Protein AF-A0A924KUW2-F1 (afdb_monomer_lite)

pLDDT: mean 85.21, std 13.2, range [30.2, 98.0]

Radius of gyration: 30.68 Å; chains: 1; bounding box: 80×71×70 Å

Foldseek 3Di:
DDDDDPPDQQPDDPLLVLLLVCLLVVDDLCRNCVVVVHDSVVSVVVVCVSCVRRVHDDSVVSNVSVVVVVVVVVVVVVVVVVVLVPPPPFLLSVCLVPNLLVSCPVLCQLAAPPRPLVVVVVVVVVVPDDDDDPVNVVLRVVLSVLSSCLRRLVLVVLVVCLVVVCLVVNQVVPVVSLLSSLLSCQLVVVLVSNVVSLVPFDEDDVPDRGDHPLSNLLSVLSNCCRPVVDVVSLVSLVVSLVVCPVPRNVNSSSLSSSLSSCVVVVVSPVNSVSSRVNSVSSVVSQVVCVVVVDHPDDPPPDDPDDPDDDPVVVVVVVVVVVD

Sequence (323 aa):
MNTPENKTIPHLSDTDKKMLELLIKGASGRVIAERLGYKEGTTRVYLHSLYKRIGVNNKTSAVTWYLDTITSDETHAEREALQQAQRVKSFGDMAMRRGLLESLGFMGIFLGPYGRMWEVTHKLKETRAARLTPADLQLRATARGLWESFIAGNFYEGKRQFDAGILPKLFVASPSDAVVLTLMLVIGGYTSSARRAMSTLPAKKSGSLGVTVDELRALTAASDAIEKSNDSAIVAIHDMIESSAARPVYRHLLLATLFHLYRLRGDAVRASCVGDALWAEAEGARAHLEAAGDRPLPPEATLPSPPAVAPAKLSGYLEKLGG

Secondary structure (DSSP, 8-state):
-PPPP--PPP---HHHHHHHHHHHTT--HHHHHHHHT--HHHHHHHHHHHHHHHT-SSHHHHHHHHHHHHHHHHHHHHHHHHHHHH---SHHHHHHHH-HHHHHGGGGGGSSTT-HHHHHHHHHHHTSS-PPPHHHHHHHHHHHHHHHHHHTT-HHHHHHHHHTT-HHHHHHH-HHHHHHHHHHHHHTT-HHHHHHHHHH-PBPPTTS--B-HHHHHHHHHHHHHHHS--HHHHHHHHHHHHHTTT-HHHHHHHHHHHHHHHHHTT-HHHHHHHHHHHHHHHHHHHHHHHHTT--SS-TT-SPPPPP---HHHHHHHHHHH--

Structure (mmCIF, N/CA/C/O backbone):
data_AF-A0A924KUW2-F1
#
_entry.id   AF-A0A924KUW2-F1
#
loop_
_atom_site.group_PDB
_atom_site.id
_atom_site.type_symbol
_atom_site.label_atom_id
_atom_site.label_alt_id
_atom_site.label_comp_id
_atom_site.label_asym_id
_atom_site.label_entity_id
_atom_site.label_seq_id
_atom_site.pdbx_PDB_ins_code
_atom_site.Cartn_x
_atom_site.Cartn_y
_atom_site.Cartn_z
_atom_site.occupancy
_atom_site.B_iso_or_equiv
_atom_site.auth_seq_id
_atom_site.auth_comp_id
_atom_site.auth_asym_id
_atom_site.auth_atom_id
_atom_site.pdbx_PDB_model_num
ATOM 1 N N . MET A 1 1 ? -53.332 -31.347 -4.392 1.00 32.34 1 MET A N 1
ATOM 2 C CA . MET A 1 1 ? -51.855 -31.286 -4.387 1.00 32.34 1 MET A CA 1
ATOM 3 C C . MET A 1 1 ? -51.478 -30.050 -3.591 1.00 32.34 1 MET A C 1
ATOM 5 O O . MET A 1 1 ? -51.645 -28.956 -4.105 1.00 32.34 1 MET A O 1
ATOM 9 N N . ASN A 1 2 ? -51.119 -30.219 -2.316 1.00 30.20 2 ASN A N 1
ATOM 10 C CA . ASN A 1 2 ? -50.784 -29.104 -1.426 1.00 30.20 2 ASN A CA 1
ATOM 11 C C . ASN A 1 2 ? -49.289 -28.799 -1.523 1.00 30.20 2 ASN A C 1
ATOM 13 O O . ASN A 1 2 ? -48.455 -29.672 -1.293 1.00 30.20 2 ASN A O 1
ATOM 17 N N . THR A 1 3 ? -48.988 -27.555 -1.875 1.00 31.30 3 THR A N 1
ATOM 18 C CA . THR A 1 3 ? -47.675 -26.908 -1.841 1.00 31.30 3 THR A CA 1
ATOM 19 C C . THR A 1 3 ? -47.117 -26.922 -0.411 1.00 31.30 3 THR A C 1
ATOM 21 O O . THR A 1 3 ? -47.879 -26.619 0.509 1.00 31.30 3 THR A O 1
ATOM 24 N N . PRO A 1 4 ? -45.832 -27.242 -0.169 1.00 42.78 4 PRO A N 1
ATOM 25 C CA . PRO A 1 4 ? -45.269 -27.099 1.163 1.00 42.78 4 PRO A CA 1
ATOM 26 C C . PRO A 1 4 ? -45.029 -25.612 1.439 1.00 42.78 4 PRO A C 1
ATOM 28 O O . PRO A 1 4 ? -44.298 -24.931 0.719 1.00 42.78 4 PRO A O 1
ATOM 31 N N . GLU A 1 5 ? -45.709 -25.112 2.467 1.00 34.97 5 GLU A N 1
ATOM 32 C CA . GLU A 1 5 ? -45.563 -23.765 3.003 1.00 34.97 5 GLU A CA 1
ATOM 33 C C . GLU A 1 5 ? -44.104 -23.471 3.370 1.00 34.97 5 GLU A C 1
ATOM 35 O O . GLU A 1 5 ? -43.429 -24.243 4.053 1.00 34.97 5 GLU A O 1
ATOM 40 N N . ASN A 1 6 ? -43.653 -22.301 2.929 1.00 37.91 6 ASN A N 1
ATOM 41 C CA . ASN A 1 6 ? -42.422 -21.647 3.335 1.00 37.91 6 ASN A CA 1
ATOM 42 C C . ASN A 1 6 ? -42.453 -21.406 4.860 1.00 37.91 6 ASN A C 1
ATOM 44 O O . ASN A 1 6 ? -43.008 -20.411 5.328 1.00 37.91 6 ASN A O 1
ATOM 48 N N . LYS A 1 7 ? -41.917 -22.349 5.647 1.00 44.06 7 LYS A N 1
ATOM 49 C CA . LYS A 1 7 ? -41.773 -22.211 7.102 1.00 44.06 7 LYS A CA 1
ATOM 50 C C . LYS A 1 7 ? -40.678 -21.188 7.394 1.00 44.06 7 LYS A C 1
ATOM 52 O O . LYS A 1 7 ? -39.504 -21.528 7.485 1.00 44.06 7 LYS A O 1
ATOM 57 N N . THR A 1 8 ? -41.080 -19.934 7.574 1.00 43.34 8 THR A N 1
ATOM 58 C CA . THR A 1 8 ? -40.274 -18.901 8.234 1.00 43.34 8 THR A CA 1
ATOM 59 C C . THR A 1 8 ? -39.685 -19.466 9.525 1.00 43.34 8 THR A C 1
ATOM 61 O O . THR A 1 8 ? -40.438 -19.837 10.429 1.00 43.34 8 THR A O 1
ATOM 64 N N . ILE A 1 9 ? -38.356 -19.554 9.598 1.00 55.06 9 ILE A N 1
ATOM 65 C CA . ILE A 1 9 ? -37.630 -20.041 10.773 1.00 55.06 9 ILE A CA 1
ATOM 66 C C . ILE A 1 9 ? -37.984 -19.113 11.949 1.00 55.06 9 ILE A C 1
ATOM 68 O O . ILE A 1 9 ? -37.711 -17.912 11.877 1.00 55.06 9 ILE A O 1
ATOM 72 N N . PRO A 1 10 ? -38.629 -19.611 13.018 1.00 61.75 10 PRO A N 1
ATOM 73 C CA . PRO A 1 10 ? -38.951 -18.774 14.160 1.00 61.75 10 PRO A CA 1
ATOM 74 C C . PRO A 1 10 ? -37.656 -18.301 14.827 1.00 61.75 10 PRO A C 1
ATOM 76 O O . PRO A 1 10 ? -36.757 -19.103 15.072 1.00 61.75 10 PRO A O 1
ATOM 79 N N . HIS A 1 11 ? -37.568 -17.011 15.162 1.00 64.19 11 HIS A N 1
ATOM 80 C CA . HIS A 1 11 ? -36.466 -16.475 15.965 1.00 64.19 11 HIS A CA 1
ATOM 81 C C . HIS A 1 11 ? -36.446 -17.183 17.333 1.00 64.19 11 HIS A C 1
ATOM 83 O O . HIS A 1 11 ? -37.261 -16.897 18.214 1.00 64.19 11 HIS A O 1
ATOM 89 N N . LEU A 1 12 ? -35.538 -18.148 17.498 1.00 78.00 12 LEU A N 1
ATOM 90 C CA . LEU A 1 12 ? -35.323 -18.850 18.762 1.00 78.00 12 LEU A CA 1
ATOM 91 C C . LEU A 1 12 ? -34.417 -18.024 19.669 1.00 78.00 12 LEU A C 1
ATOM 93 O O . LEU A 1 12 ? -33.361 -17.560 19.238 1.00 78.00 12 LEU A O 1
ATOM 97 N N . SER A 1 13 ? -34.807 -17.886 20.936 1.00 80.62 13 SER A N 1
ATOM 98 C CA . SER A 1 13 ? -33.929 -17.310 21.955 1.00 80.62 13 SER A CA 1
ATOM 99 C C . SER A 1 13 ? -32.790 -18.278 22.300 1.00 80.62 13 SER A C 1
ATOM 101 O O . SER A 1 13 ? -32.911 -19.492 22.111 1.00 80.62 13 SER A O 1
ATOM 103 N N . ASP A 1 14 ? -31.697 -17.770 22.870 1.00 80.62 14 ASP A N 1
ATOM 104 C CA . ASP A 1 14 ? -30.560 -18.604 23.293 1.00 80.62 14 ASP A CA 1
ATOM 105 C C . ASP A 1 14 ? -30.961 -19.682 24.311 1.00 80.62 14 ASP A C 1
ATOM 107 O O . ASP A 1 14 ? -30.405 -20.783 24.331 1.00 80.62 14 ASP A O 1
ATOM 111 N N . THR A 1 15 ? -31.966 -19.396 25.140 1.00 82.25 15 THR A N 1
ATOM 112 C CA . THR A 1 15 ? -32.521 -20.356 26.099 1.00 82.25 15 THR A CA 1
ATOM 113 C C . THR A 1 15 ? -33.290 -21.478 25.395 1.00 82.25 15 THR A C 1
ATOM 115 O O . THR A 1 15 ? -33.215 -22.633 25.816 1.00 82.25 15 THR A O 1
ATOM 118 N N . ASP A 1 16 ? -33.985 -21.176 24.296 1.00 86.25 16 ASP A N 1
ATOM 119 C CA . ASP A 1 16 ? -34.697 -22.178 23.497 1.00 86.25 16 ASP A CA 1
ATOM 120 C C . ASP A 1 16 ? -33.736 -23.123 22.774 1.00 86.25 16 ASP A C 1
ATOM 122 O O . ASP A 1 16 ? -33.943 -24.337 22.786 1.00 86.25 16 ASP A O 1
ATOM 126 N N . LYS A 1 17 ? -32.651 -22.577 22.208 1.00 86.31 17 LYS A N 1
ATOM 127 C CA . LYS A 1 17 ? -31.579 -23.369 21.587 1.00 86.31 17 LYS A CA 1
ATOM 128 C C . LYS A 1 17 ? -30.956 -24.332 22.596 1.00 86.31 17 LYS A C 1
ATOM 130 O O . LYS A 1 17 ? -30.928 -25.535 22.357 1.00 86.31 17 LYS A O 1
ATOM 135 N N . LYS A 1 18 ? -30.596 -23.838 23.787 1.00 87.75 18 LYS A N 1
ATOM 136 C CA . LYS A 1 18 ? -30.075 -24.675 24.885 1.00 87.75 18 LYS A CA 1
ATOM 137 C C . LYS A 1 18 ? -31.050 -25.778 25.305 1.00 87.75 18 LYS A C 1
ATOM 139 O O . LYS A 1 18 ? -30.622 -26.899 25.577 1.00 87.75 18 LYS A O 1
ATOM 144 N N . MET A 1 19 ? -32.356 -25.501 25.352 1.00 88.50 19 MET A N 1
ATOM 145 C CA . MET A 1 19 ? -33.362 -26.536 25.622 1.00 88.50 19 MET A CA 1
ATOM 146 C C . MET A 1 19 ? -33.381 -27.616 24.530 1.00 88.50 19 MET A C 1
ATOM 148 O O . MET A 1 19 ? -33.395 -28.801 24.864 1.00 88.50 19 MET A O 1
ATOM 152 N N . LEU A 1 20 ? -33.343 -27.241 23.247 1.00 87.69 20 LEU A N 1
ATOM 153 C CA . LEU A 1 20 ? -33.312 -28.194 22.130 1.00 87.69 20 LEU A CA 1
ATOM 154 C C . LEU A 1 20 ? -32.009 -29.010 22.091 1.00 87.69 20 LEU A C 1
ATOM 156 O O . LEU A 1 20 ? -32.061 -30.223 21.898 1.00 87.69 20 LEU A O 1
ATOM 160 N N . GLU A 1 21 ? -30.859 -28.395 22.370 1.00 88.56 21 GLU A N 1
ATOM 161 C CA . GLU A 1 21 ? -29.570 -29.090 22.494 1.00 88.56 21 GLU A CA 1
ATOM 162 C C . GLU A 1 21 ? -29.590 -30.152 23.600 1.00 88.56 21 GLU A C 1
ATOM 164 O O . GLU A 1 21 ? -29.099 -31.271 23.424 1.00 88.56 21 GLU A O 1
ATOM 169 N N . LEU A 1 22 ? -30.167 -29.824 24.760 1.00 88.31 22 LEU A N 1
ATOM 170 C CA . LEU A 1 22 ? -30.313 -30.781 25.855 1.00 88.31 22 LEU A CA 1
ATOM 171 C C . LEU A 1 22 ? -31.281 -31.915 25.488 1.00 88.31 22 LEU A C 1
ATOM 173 O O . LEU A 1 22 ? -31.055 -33.058 25.891 1.00 88.31 22 LEU A O 1
ATOM 177 N N . LEU A 1 23 ? -32.323 -31.634 24.699 1.00 89.00 23 LEU A N 1
ATOM 178 C CA . LEU A 1 23 ? -33.236 -32.659 24.189 1.00 89.00 23 LEU A CA 1
ATOM 179 C C . LEU A 1 23 ? -32.558 -33.607 23.193 1.00 89.00 23 LEU A C 1
ATOM 181 O O . LEU A 1 23 ? -32.785 -34.813 23.307 1.00 89.00 23 LEU A O 1
ATOM 185 N N . ILE A 1 24 ? -31.713 -33.098 22.284 1.00 87.62 24 ILE A N 1
ATOM 186 C CA . ILE A 1 24 ? -30.895 -33.925 21.374 1.00 87.62 24 ILE A CA 1
ATOM 187 C C . ILE A 1 24 ? -30.005 -34.872 22.183 1.00 87.62 24 ILE A C 1
ATOM 189 O O . ILE A 1 24 ? -29.926 -36.059 21.884 1.00 87.62 24 ILE A O 1
ATOM 193 N N . LYS A 1 25 ? -29.390 -34.374 23.262 1.00 86.56 25 LYS A N 1
ATOM 194 C CA . LYS A 1 25 ? -28.540 -35.167 24.171 1.00 86.56 25 LYS A CA 1
ATOM 195 C C . LYS A 1 25 ? -29.321 -36.183 25.020 1.00 86.56 25 LYS A C 1
ATOM 197 O O . LYS A 1 25 ? -28.755 -36.786 25.927 1.00 86.56 25 LYS A O 1
ATOM 202 N N . GLY A 1 26 ? -30.621 -36.352 24.777 1.00 85.44 26 GLY A N 1
ATOM 203 C CA . GLY A 1 26 ? -31.462 -37.322 25.472 1.00 85.44 26 GLY A CA 1
ATOM 204 C C . GLY A 1 26 ? -31.887 -36.903 26.880 1.00 85.44 26 GLY A C 1
ATOM 205 O O . GLY A 1 26 ? -32.481 -37.715 27.588 1.00 85.44 26 GLY A O 1
ATOM 206 N N . ALA A 1 27 ? -31.655 -35.653 27.301 1.00 87.06 27 ALA A N 1
ATOM 207 C CA . ALA A 1 27 ? -31.983 -35.222 28.657 1.00 87.06 27 ALA A CA 1
ATOM 208 C C . ALA A 1 27 ? -33.492 -35.347 28.958 1.00 87.06 27 ALA A C 1
ATOM 210 O O . ALA A 1 27 ? -34.362 -35.112 28.103 1.00 87.06 27 ALA A O 1
ATOM 211 N N . SER A 1 28 ? -33.811 -35.737 30.194 1.00 84.75 28 SER A N 1
ATOM 212 C CA . SER A 1 28 ? -35.180 -35.750 30.713 1.00 84.75 28 SER A CA 1
ATOM 213 C C . SER A 1 28 ? -35.602 -34.345 31.158 1.00 84.75 28 SER A C 1
ATOM 215 O O . SER A 1 28 ? -34.756 -33.490 31.419 1.00 84.75 28 SER A O 1
ATOM 217 N N . GLY A 1 29 ? -36.912 -34.095 31.276 1.00 80.88 29 GLY A N 1
ATOM 218 C CA . GLY A 1 29 ? -37.436 -32.789 31.707 1.00 80.88 29 GLY A CA 1
ATOM 219 C C . GLY A 1 29 ? -36.865 -32.322 33.050 1.00 80.88 29 GLY A C 1
ATOM 220 O O . GLY A 1 29 ? -36.534 -31.150 33.196 1.00 80.88 29 GLY A O 1
ATOM 221 N N . ARG A 1 30 ? -36.640 -33.256 33.982 1.00 83.75 30 ARG A N 1
ATOM 222 C CA . ARG A 1 30 ? -35.973 -33.010 35.266 1.00 83.75 30 ARG A CA 1
ATOM 223 C C . ARG A 1 30 ? -34.515 -32.559 35.106 1.00 83.75 30 ARG A C 1
ATOM 225 O O . ARG A 1 30 ? -34.114 -31.585 35.731 1.00 83.75 30 ARG A O 1
ATOM 232 N N . VAL A 1 31 ? -33.741 -33.220 34.244 1.00 86.44 31 VAL A N 1
ATOM 233 C CA . VAL A 1 31 ? -32.328 -32.868 33.990 1.00 86.44 31 VAL A CA 1
ATOM 234 C C . VAL A 1 31 ? -32.209 -31.522 33.270 1.00 86.44 31 VAL A C 1
ATOM 236 O O . VAL A 1 31 ? -31.288 -30.753 33.532 1.00 86.44 31 VAL A O 1
ATOM 239 N N . ILE A 1 32 ? -33.149 -31.208 32.376 1.00 87.19 32 ILE A N 1
ATOM 240 C CA . ILE A 1 32 ? -33.216 -29.901 31.707 1.00 87.19 32 ILE A CA 1
ATOM 241 C C . ILE A 1 32 ? -33.534 -28.799 32.723 1.00 87.19 32 ILE A C 1
ATOM 243 O O . ILE A 1 32 ? -32.906 -27.744 32.692 1.00 87.19 32 ILE A O 1
ATOM 247 N N . ALA A 1 33 ? -34.476 -29.056 33.635 1.00 86.44 33 ALA A N 1
ATOM 248 C CA . ALA A 1 33 ? -34.845 -28.131 34.700 1.00 86.44 33 ALA A CA 1
ATOM 249 C C . ALA A 1 33 ? -33.644 -27.807 35.599 1.00 86.44 33 ALA A C 1
ATOM 251 O O . ALA A 1 33 ? -33.324 -26.640 35.800 1.00 86.44 33 ALA A O 1
ATOM 252 N N . GLU A 1 34 ? -32.919 -28.834 36.041 1.00 88.19 34 GLU A N 1
ATOM 253 C CA . GLU A 1 34 ? -31.717 -28.693 36.865 1.00 88.19 34 GLU A CA 1
ATOM 254 C C . GLU A 1 34 ? -30.608 -27.903 36.153 1.00 88.19 34 GLU A C 1
ATOM 256 O O . GLU A 1 34 ? -30.063 -26.956 36.715 1.00 88.19 34 GLU A O 1
ATOM 261 N N . ARG A 1 35 ? -30.319 -28.222 34.884 1.00 86.56 35 ARG A N 1
ATOM 262 C CA . ARG A 1 35 ? -29.255 -27.554 34.111 1.00 86.56 35 ARG A CA 1
ATOM 263 C C . ARG A 1 35 ? -29.557 -26.104 33.743 1.00 86.56 35 ARG A C 1
ATOM 265 O O . ARG A 1 35 ? -28.624 -25.346 33.498 1.00 86.56 35 ARG A O 1
ATOM 272 N N . LEU A 1 36 ? -30.831 -25.728 33.665 1.00 86.75 36 LEU A N 1
ATOM 273 C CA . LEU A 1 36 ? -31.260 -24.370 33.320 1.00 86.75 36 LEU A CA 1
ATOM 274 C C . LEU A 1 36 ? -31.737 -23.558 34.537 1.00 86.75 36 LEU A C 1
ATOM 276 O O . LEU A 1 36 ? -32.132 -22.407 34.372 1.00 86.75 36 LEU A O 1
ATOM 280 N N . GLY A 1 37 ? -31.693 -24.127 35.748 1.00 85.81 37 GLY A N 1
ATOM 281 C CA . GLY A 1 37 ? -32.096 -23.445 36.983 1.00 85.81 37 GLY A CA 1
ATOM 282 C C . GLY A 1 37 ? -33.612 -23.273 37.152 1.00 85.81 37 GLY A C 1
ATOM 283 O O . GLY A 1 37 ? -34.057 -22.349 37.831 1.00 85.81 37 GLY A O 1
ATOM 284 N N . TYR A 1 38 ? -34.421 -24.141 36.541 1.00 87.94 38 TYR A N 1
ATOM 285 C CA . TYR A 1 38 ? -35.885 -24.104 36.603 1.00 87.94 38 TYR A CA 1
ATOM 286 C C . TYR A 1 38 ? -36.467 -25.223 37.476 1.00 87.94 38 TYR A C 1
ATOM 288 O O . TYR A 1 38 ? -35.838 -26.246 37.733 1.00 87.94 38 TYR A O 1
ATOM 296 N N . LYS A 1 39 ? -37.723 -25.052 37.908 1.00 86.38 39 LYS A N 1
ATOM 297 C CA . LYS A 1 39 ? -38.520 -26.140 38.495 1.00 86.38 39 LYS A CA 1
ATOM 298 C C . LYS A 1 39 ? -39.068 -27.038 37.384 1.00 86.38 39 LYS A C 1
ATOM 300 O O . LYS A 1 39 ? -39.459 -26.545 36.329 1.00 86.38 39 LYS A O 1
ATOM 305 N N . GLU A 1 40 ? -39.188 -28.339 37.643 1.00 83.62 40 GLU A N 1
ATOM 306 C CA . GLU A 1 40 ? -39.627 -29.333 36.648 1.00 83.62 40 GLU A CA 1
ATOM 307 C C . GLU A 1 40 ? -40.973 -28.981 35.981 1.00 83.62 40 GLU A C 1
ATOM 309 O O . GLU A 1 40 ? -41.104 -29.040 34.756 1.00 83.62 40 GLU A O 1
ATOM 314 N N . GLY A 1 41 ? -41.957 -28.524 36.765 1.00 81.44 41 GLY A N 1
ATOM 315 C CA . GLY A 1 41 ? -43.250 -28.071 36.236 1.00 81.44 41 GLY A CA 1
ATOM 316 C C . GLY A 1 41 ? -43.132 -26.864 35.298 1.00 81.44 41 GLY A C 1
ATOM 317 O O . GLY A 1 41 ? -43.808 -26.803 34.273 1.00 81.44 41 GLY A O 1
ATOM 318 N N . THR A 1 42 ? -42.219 -25.939 35.596 1.00 83.88 42 THR A N 1
ATOM 319 C CA . THR A 1 42 ? -41.938 -24.751 34.782 1.00 83.88 42 THR A CA 1
ATOM 320 C C . THR A 1 42 ? -41.269 -25.130 33.457 1.00 83.88 42 THR A C 1
ATOM 322 O O . THR A 1 42 ? -41.661 -24.636 32.401 1.00 83.88 42 THR A O 1
ATOM 325 N N . THR A 1 43 ? -40.326 -26.075 33.476 1.00 86.56 43 THR A N 1
ATOM 326 C CA . THR A 1 43 ? -39.673 -26.597 32.263 1.00 86.56 43 THR A CA 1
ATOM 327 C C . THR A 1 43 ? -40.668 -27.254 31.310 1.00 86.56 43 THR A C 1
ATOM 329 O O . THR A 1 43 ? -40.567 -27.066 30.099 1.00 86.56 43 THR A O 1
ATOM 332 N N . ARG A 1 44 ? -41.679 -27.967 31.826 1.00 84.38 44 ARG A N 1
ATOM 333 C CA . ARG A 1 44 ? -42.736 -28.564 30.992 1.00 84.38 44 ARG A CA 1
ATOM 334 C C . ARG A 1 44 ? -43.554 -27.507 30.243 1.00 84.38 44 ARG A C 1
ATOM 336 O O . ARG A 1 44 ? -43.857 -27.700 29.067 1.00 84.38 44 ARG A O 1
ATOM 343 N N . VAL A 1 45 ? -43.875 -26.391 30.900 1.00 87.31 45 VAL A N 1
ATOM 344 C CA . VAL A 1 45 ? -44.586 -25.262 30.276 1.00 87.31 45 VAL A CA 1
ATOM 345 C C . VAL A 1 45 ? -43.725 -24.614 29.188 1.00 87.31 45 VAL A C 1
ATOM 347 O O . VAL A 1 45 ? -44.212 -24.391 28.080 1.00 87.31 45 VAL A O 1
ATOM 350 N N . TYR A 1 46 ? -42.437 -24.377 29.457 1.00 86.88 46 TYR A N 1
ATOM 351 C CA . TYR A 1 46 ? -41.517 -23.810 28.466 1.00 86.88 46 TYR A CA 1
ATOM 352 C C . TYR A 1 46 ? -41.324 -24.715 27.248 1.00 86.88 46 TYR A C 1
ATOM 354 O O . TYR A 1 46 ? -41.393 -24.226 26.122 1.00 86.88 46 TYR A O 1
ATOM 362 N N . LEU A 1 47 ? -41.163 -26.024 27.455 1.00 88.12 47 LEU A N 1
ATOM 363 C CA . LEU A 1 47 ? -41.067 -26.999 26.368 1.00 88.12 47 LEU A CA 1
ATOM 364 C C . LEU A 1 47 ? -42.336 -27.025 25.512 1.00 88.12 47 LEU A C 1
ATOM 366 O O . LEU A 1 47 ? -42.243 -27.040 24.290 1.00 88.12 47 LEU A O 1
ATOM 370 N N . HIS A 1 48 ? -43.520 -26.954 26.122 1.00 87.62 48 HIS A N 1
ATOM 371 C CA . HIS A 1 48 ? -44.777 -26.907 25.373 1.00 87.62 48 HIS A CA 1
ATOM 372 C C . HIS A 1 48 ? -44.913 -25.618 24.544 1.00 87.62 48 HIS A C 1
ATOM 374 O O . HIS A 1 48 ? -45.299 -25.654 23.375 1.00 87.62 48 HIS A O 1
ATOM 380 N N . SER A 1 49 ? -44.553 -24.468 25.119 1.00 86.75 49 SER A N 1
ATOM 381 C CA . SER A 1 49 ? -44.530 -23.183 24.406 1.00 86.75 49 SER A CA 1
ATOM 382 C C . SER A 1 49 ? -43.474 -23.144 23.298 1.00 86.75 49 SER A C 1
ATOM 384 O O . SER A 1 49 ? -43.681 -22.512 22.262 1.00 86.75 49 SER A O 1
ATOM 386 N N . LEU A 1 50 ? -42.339 -23.817 23.495 1.00 87.19 50 LEU A N 1
ATOM 387 C CA . LEU A 1 50 ? -41.304 -24.013 22.483 1.00 87.19 50 LEU A CA 1
ATOM 388 C C . LEU A 1 50 ? -41.821 -24.875 21.327 1.00 87.19 50 LEU A C 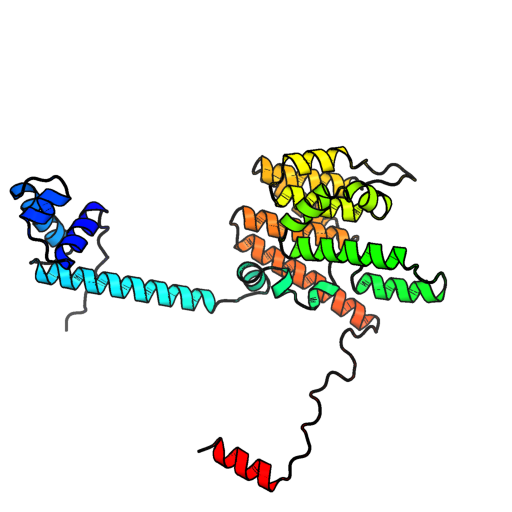1
ATOM 390 O O . LEU A 1 50 ? -41.720 -24.449 20.182 1.00 87.19 50 LEU A O 1
ATOM 394 N N . TYR A 1 51 ? -42.457 -26.012 21.619 1.00 89.12 51 TYR A N 1
ATOM 395 C CA . TYR A 1 51 ? -43.055 -26.896 20.614 1.00 89.12 51 TYR A CA 1
ATOM 396 C C . TYR A 1 51 ? -44.107 -26.175 19.769 1.00 89.12 51 TYR A C 1
ATOM 398 O O . TYR A 1 51 ? -44.062 -26.239 18.542 1.00 89.12 51 TYR A O 1
ATOM 406 N N . LYS A 1 52 ? -44.978 -25.386 20.410 1.00 86.62 52 LYS A N 1
ATOM 407 C CA . LYS A 1 52 ? -45.976 -24.570 19.709 1.00 86.62 52 LYS A CA 1
ATOM 408 C C . LYS A 1 52 ? -45.341 -23.525 18.783 1.00 86.62 52 LYS A C 1
ATOM 410 O O . LYS A 1 52 ? -45.857 -23.306 17.694 1.00 86.62 52 LYS A O 1
ATOM 415 N N . ARG A 1 53 ? -44.230 -22.895 19.188 1.00 84.44 53 ARG A N 1
ATOM 416 C CA . ARG A 1 53 ? -43.518 -21.892 18.369 1.00 84.44 53 ARG A CA 1
ATOM 417 C C . ARG A 1 53 ? -42.815 -22.495 17.161 1.00 84.44 53 ARG A C 1
ATOM 419 O O . ARG A 1 53 ? -42.869 -21.903 16.093 1.00 84.44 53 ARG A O 1
ATOM 426 N N . ILE A 1 54 ? -42.179 -23.655 17.322 1.00 86.38 54 ILE A N 1
ATOM 427 C CA . ILE A 1 54 ? -41.516 -24.361 16.211 1.00 86.38 54 ILE A CA 1
ATOM 428 C C . ILE A 1 54 ? -42.499 -25.217 15.388 1.00 86.38 54 ILE A C 1
ATOM 430 O O . ILE A 1 54 ? -42.109 -25.851 14.411 1.00 86.38 54 ILE A O 1
ATOM 434 N N . GLY A 1 55 ? -43.786 -25.233 15.762 1.00 85.06 55 GLY A N 1
ATOM 435 C CA . GLY A 1 55 ? -44.850 -25.922 15.032 1.00 85.06 55 GLY A CA 1
ATOM 436 C C . GLY A 1 55 ? -44.752 -27.448 15.085 1.00 85.06 55 GLY A C 1
ATOM 437 O O . GLY A 1 55 ? -45.078 -28.113 14.102 1.00 85.06 55 GLY A O 1
ATOM 438 N N . VAL A 1 5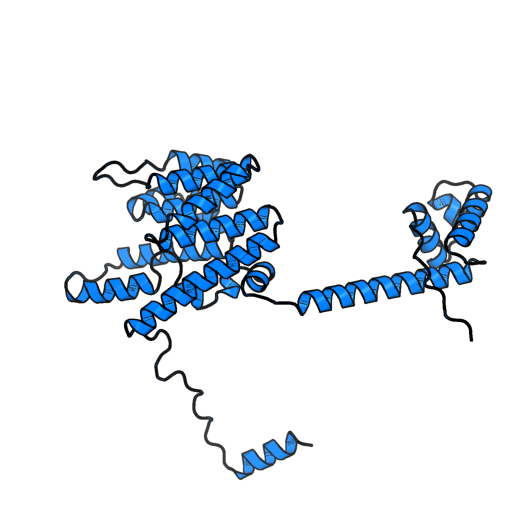6 ? -44.272 -28.006 16.201 1.00 88.94 56 VAL A N 1
ATOM 439 C CA . VAL A 1 56 ? -44.179 -29.457 16.427 1.00 88.94 56 VAL A CA 1
ATOM 440 C C . VAL A 1 56 ? -44.987 -29.879 17.648 1.00 88.94 56 VAL A C 1
ATOM 442 O O . VAL A 1 56 ? -45.293 -29.077 18.526 1.00 88.94 56 VAL A O 1
ATOM 445 N N . ASN A 1 57 ? -45.314 -31.168 17.720 1.00 86.62 57 ASN A N 1
ATOM 446 C CA . ASN A 1 57 ? -46.324 -31.662 18.661 1.00 86.62 57 ASN A CA 1
ATOM 447 C C . ASN A 1 57 ? -45.719 -32.512 19.786 1.00 86.62 57 ASN A C 1
ATOM 449 O O . ASN A 1 57 ? -46.391 -32.819 20.767 1.00 86.62 57 ASN A O 1
ATOM 453 N N . ASN A 1 58 ? -44.467 -32.952 19.637 1.00 86.94 58 ASN A N 1
ATOM 454 C CA . ASN A 1 58 ? -43.821 -33.861 20.577 1.00 86.94 58 ASN A CA 1
ATOM 455 C C . ASN A 1 58 ? -42.289 -33.704 20.573 1.00 86.94 58 ASN A C 1
ATOM 457 O O . ASN A 1 58 ? -41.705 -33.099 19.671 1.00 86.94 58 ASN A O 1
ATOM 461 N N . LYS A 1 59 ? -41.645 -34.279 21.599 1.00 83.94 59 LYS A N 1
ATOM 462 C CA . LYS A 1 59 ? -40.188 -34.240 21.805 1.00 83.94 59 LYS A CA 1
ATOM 463 C C . LYS A 1 59 ? -39.413 -34.789 20.606 1.00 83.94 59 LYS A C 1
ATOM 465 O O . LYS A 1 59 ? -38.428 -34.181 20.206 1.00 83.94 59 LYS A O 1
ATOM 470 N N . THR A 1 60 ? -39.845 -35.914 20.043 1.00 84.94 60 THR A N 1
ATOM 471 C CA . THR A 1 60 ? -39.153 -36.571 18.927 1.00 84.94 60 THR A CA 1
ATOM 472 C C . THR A 1 60 ? -39.166 -35.689 17.682 1.00 84.94 60 THR A C 1
ATOM 474 O O . THR A 1 60 ? -38.117 -35.435 17.105 1.00 84.94 60 THR A O 1
ATOM 477 N N . SER A 1 61 ? -40.323 -35.123 17.334 1.00 85.81 61 SER A N 1
ATOM 478 C CA . SER A 1 61 ? -40.470 -34.177 16.229 1.00 85.81 61 SER A CA 1
ATOM 479 C C . SER A 1 61 ? -39.665 -32.896 16.450 1.00 85.81 61 SER A C 1
ATOM 481 O O . SER A 1 61 ? -39.111 -32.374 15.491 1.00 85.81 61 SER A O 1
ATOM 483 N N . ALA A 1 62 ? -39.549 -32.406 17.690 1.00 85.00 62 ALA A N 1
ATOM 484 C CA . ALA A 1 62 ? -38.706 -31.252 18.012 1.00 85.00 62 ALA A CA 1
ATOM 485 C C . ALA A 1 62 ? -37.209 -31.538 17.808 1.00 85.00 62 ALA A C 1
ATOM 487 O O . ALA A 1 62 ? -36.484 -30.685 17.303 1.00 85.00 62 ALA A O 1
ATOM 488 N N . VAL A 1 63 ? -36.755 -32.741 18.175 1.00 87.94 63 VAL A N 1
ATOM 489 C CA . VAL A 1 63 ? -35.371 -33.191 17.960 1.00 87.94 63 VAL A CA 1
ATOM 490 C C . VAL A 1 63 ? -35.078 -33.334 16.469 1.00 87.94 63 VAL A C 1
ATOM 492 O O . VAL A 1 63 ? -34.089 -32.782 15.998 1.00 87.94 63 VAL A O 1
ATOM 495 N N . THR A 1 64 ? -35.949 -34.010 15.714 1.00 85.69 64 THR A N 1
ATOM 496 C CA . THR A 1 64 ? -35.797 -34.158 14.259 1.00 85.69 64 THR A CA 1
ATOM 497 C C . THR A 1 64 ? -35.791 -32.803 13.555 1.00 85.69 64 THR A C 1
ATOM 499 O O . THR A 1 64 ? -34.929 -32.563 12.721 1.00 85.69 64 THR A O 1
ATOM 502 N N . TRP A 1 65 ? -36.701 -31.898 13.933 1.00 88.75 65 TRP A N 1
ATOM 503 C CA . TRP A 1 65 ? -36.764 -30.545 13.380 1.00 88.75 65 TRP A CA 1
ATOM 504 C C . TRP A 1 65 ? -35.473 -29.759 13.633 1.00 88.75 65 TRP A C 1
ATOM 506 O O . TRP A 1 65 ? -34.951 -29.124 12.722 1.00 88.75 65 TRP A O 1
ATOM 516 N N . TYR A 1 66 ? -34.930 -29.820 14.852 1.00 86.50 66 TYR A N 1
ATOM 517 C CA . TYR A 1 66 ? -33.720 -29.074 15.186 1.00 86.50 66 TYR A CA 1
ATOM 518 C C . TYR A 1 66 ? -32.471 -29.647 14.499 1.00 86.50 66 TYR A C 1
ATOM 520 O O . TYR A 1 66 ? -31.639 -28.874 14.040 1.00 86.50 66 TYR A O 1
ATOM 528 N N . LEU A 1 67 ? -32.369 -30.974 14.350 1.00 84.62 67 LEU A N 1
ATOM 529 C CA . LEU A 1 67 ? -31.288 -31.604 13.582 1.00 84.62 67 LEU A CA 1
ATOM 530 C C . LEU A 1 67 ? -31.335 -31.205 12.100 1.00 84.62 67 LEU A C 1
ATOM 532 O O . LEU A 1 67 ? -30.316 -30.797 11.556 1.00 84.62 67 LEU A O 1
ATOM 536 N N . ASP A 1 68 ? -32.516 -31.250 11.479 1.00 82.62 68 ASP A N 1
ATOM 537 C CA . ASP A 1 68 ? -32.717 -30.841 10.080 1.00 82.62 68 ASP A CA 1
ATOM 538 C C . ASP A 1 68 ? -32.393 -29.352 9.865 1.00 82.62 68 ASP A C 1
ATOM 540 O O . ASP A 1 68 ? -31.789 -28.970 8.864 1.00 82.62 68 ASP A O 1
ATOM 544 N N . THR A 1 69 ? -32.714 -28.514 10.857 1.00 82.00 69 THR A N 1
ATOM 545 C CA . THR A 1 69 ? -32.393 -27.080 10.839 1.00 82.00 69 THR A CA 1
ATOM 546 C C . THR A 1 69 ? -30.885 -26.837 10.945 1.00 82.00 69 THR A C 1
ATOM 548 O O . THR A 1 69 ? -30.359 -26.043 10.177 1.00 82.00 69 THR A O 1
ATOM 551 N N . ILE A 1 70 ? -30.167 -27.544 11.830 1.00 81.12 70 ILE A N 1
ATOM 552 C CA . ILE A 1 70 ? -28.701 -27.418 11.957 1.00 81.12 70 ILE A CA 1
ATOM 553 C C . ILE A 1 70 ? -28.007 -27.876 10.670 1.00 81.12 70 ILE A C 1
ATOM 555 O O . ILE A 1 70 ? -27.145 -27.171 10.160 1.00 81.12 70 ILE A O 1
ATOM 559 N N . THR A 1 71 ? -28.406 -29.020 10.108 1.00 75.56 71 THR A N 1
ATOM 560 C CA . THR A 1 71 ? -27.821 -29.529 8.858 1.00 75.56 71 THR A CA 1
ATOM 561 C C . THR A 1 71 ? -28.120 -28.606 7.671 1.00 75.56 71 THR A C 1
ATOM 563 O O . THR A 1 71 ? -27.268 -28.412 6.800 1.00 75.56 71 THR A O 1
ATOM 566 N N . SER A 1 72 ? -29.308 -27.998 7.639 1.00 71.81 72 SER A N 1
ATOM 567 C CA . SER A 1 72 ? -29.672 -26.997 6.631 1.00 71.81 72 SER A CA 1
ATOM 568 C C . SER A 1 72 ? -28.880 -25.696 6.794 1.00 71.81 72 SER A C 1
ATOM 570 O O . SER A 1 72 ? -28.410 -25.157 5.796 1.00 71.81 72 SER A O 1
ATOM 572 N N . ASP A 1 73 ? -28.666 -25.222 8.024 1.00 70.44 73 ASP A N 1
ATOM 573 C CA . ASP A 1 73 ? -27.835 -24.045 8.319 1.00 70.44 73 ASP A CA 1
ATOM 574 C C . ASP A 1 73 ? -26.360 -24.290 7.953 1.00 70.44 73 ASP A C 1
ATOM 576 O O . ASP A 1 73 ? -25.732 -23.437 7.328 1.00 70.44 73 ASP A O 1
ATOM 580 N N . GLU A 1 74 ? -25.812 -25.466 8.274 1.00 69.19 74 GLU A N 1
ATOM 581 C CA . GLU A 1 74 ? -24.442 -25.858 7.915 1.00 69.19 74 GLU A CA 1
ATOM 582 C C . GLU A 1 74 ? -24.259 -25.926 6.392 1.00 69.19 74 GLU A C 1
ATOM 584 O O . GLU A 1 74 ? -23.311 -25.354 5.853 1.00 69.19 74 GLU A O 1
ATOM 589 N N . THR A 1 75 ? -25.201 -26.542 5.671 1.00 68.50 75 THR A N 1
ATOM 590 C CA . THR A 1 75 ? -25.148 -26.617 4.200 1.00 68.50 75 THR A CA 1
ATOM 591 C C . THR A 1 75 ? -25.404 -25.274 3.518 1.00 68.50 75 THR A C 1
ATOM 593 O O . THR A 1 75 ? -24.828 -25.016 2.458 1.00 68.50 75 THR A O 1
ATOM 596 N N . HIS A 1 76 ? -26.227 -24.395 4.095 1.00 62.19 76 HIS A N 1
ATOM 597 C CA . HIS A 1 76 ? -26.382 -23.020 3.619 1.00 62.19 76 HIS A CA 1
ATOM 598 C C . HIS A 1 76 ? -25.106 -22.205 3.831 1.00 62.19 76 HIS A C 1
ATOM 600 O O . HIS A 1 76 ? -24.641 -21.584 2.878 1.00 62.19 76 HIS A O 1
ATOM 606 N N . ALA A 1 77 ? -24.495 -22.266 5.015 1.00 63.47 77 ALA A N 1
ATOM 607 C CA . ALA A 1 77 ? -23.243 -21.573 5.311 1.00 63.47 77 ALA A CA 1
ATOM 608 C C . ALA A 1 77 ? -22.092 -22.054 4.410 1.00 63.47 77 ALA A C 1
ATOM 610 O O . ALA A 1 77 ? -21.320 -21.247 3.892 1.00 63.47 77 ALA A O 1
ATOM 611 N N . GLU A 1 78 ? -22.001 -23.362 4.162 1.00 63.09 78 GLU A N 1
ATOM 612 C CA . GLU A 1 78 ? -20.988 -23.947 3.281 1.00 63.09 78 GLU A CA 1
ATOM 613 C C . GLU A 1 78 ? -21.205 -23.540 1.810 1.00 63.09 78 GLU A C 1
ATOM 615 O O . GLU A 1 78 ? -20.258 -23.160 1.116 1.00 63.09 78 GLU A O 1
ATOM 620 N N . ARG A 1 79 ? -22.461 -23.514 1.335 1.00 58.69 79 ARG A N 1
ATOM 621 C CA . ARG A 1 79 ? -22.819 -23.025 -0.012 1.00 58.69 79 ARG A CA 1
ATOM 622 C C . ARG A 1 79 ? -22.603 -21.523 -0.176 1.00 58.69 79 ARG A C 1
ATOM 624 O O . ARG A 1 79 ? -22.152 -21.102 -1.240 1.00 58.69 79 ARG A O 1
ATOM 631 N N . GLU A 1 80 ? -22.901 -20.724 0.843 1.00 54.62 80 GLU A N 1
ATOM 632 C CA . GLU A 1 80 ? -22.628 -19.286 0.854 1.00 54.62 80 GLU A CA 1
ATOM 633 C C . GLU A 1 80 ? -21.123 -19.020 0.812 1.00 54.62 80 GLU A C 1
ATOM 635 O O . GLU A 1 80 ? -20.673 -18.252 -0.038 1.00 54.62 80 GLU A O 1
ATOM 640 N N . ALA A 1 81 ? -20.328 -19.732 1.616 1.00 56.19 81 ALA A N 1
ATOM 641 C CA . ALA A 1 81 ? -18.870 -19.642 1.593 1.00 56.19 81 ALA A CA 1
ATOM 642 C C . ALA A 1 81 ? -18.281 -20.033 0.222 1.00 56.19 81 ALA A C 1
ATOM 644 O O . ALA A 1 81 ? -17.413 -19.330 -0.302 1.00 56.19 81 ALA A O 1
ATOM 645 N N . LEU A 1 82 ? -18.791 -21.101 -0.406 1.00 57.09 82 LEU A N 1
ATOM 646 C CA . LEU A 1 82 ? -18.417 -21.517 -1.765 1.00 57.09 82 LEU A CA 1
ATOM 647 C C . LEU A 1 82 ? -18.814 -20.477 -2.827 1.00 57.09 82 LEU A C 1
ATOM 649 O O . LEU A 1 82 ? -18.006 -20.150 -3.699 1.00 57.09 82 LEU A O 1
ATOM 653 N N . GLN A 1 83 ? -20.017 -19.900 -2.745 1.00 54.94 83 GLN A N 1
ATOM 654 C CA . GLN A 1 83 ? -20.463 -18.840 -3.660 1.00 54.94 83 GLN A CA 1
ATOM 655 C C . GLN A 1 83 ? -19.669 -17.540 -3.489 1.00 54.94 83 GLN A C 1
ATOM 657 O O . GLN A 1 83 ? -19.391 -16.849 -4.474 1.00 54.94 83 GLN A O 1
ATOM 662 N N . GLN A 1 84 ? -19.272 -17.196 -2.263 1.0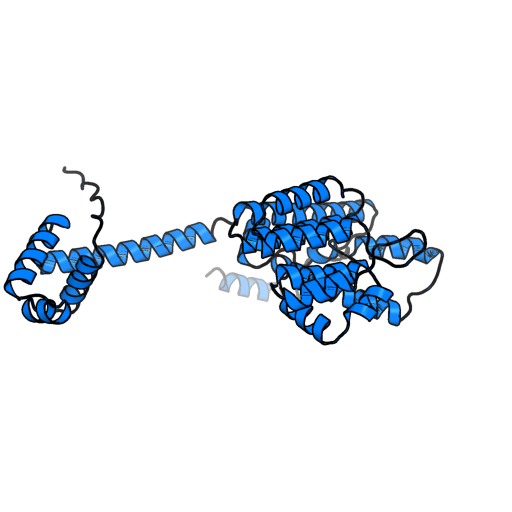0 50.44 84 GLN A N 1
ATOM 663 C CA . GLN A 1 84 ? -18.411 -16.047 -1.996 1.00 50.44 84 GLN A CA 1
ATOM 664 C C . GLN A 1 84 ? -16.992 -16.297 -2.508 1.00 50.44 84 GLN A C 1
ATOM 666 O O . GLN A 1 84 ? -16.426 -15.428 -3.175 1.00 50.44 84 GLN A O 1
ATOM 671 N N . ALA A 1 85 ? -16.446 -17.499 -2.306 1.00 50.62 85 ALA A N 1
ATOM 672 C CA . ALA A 1 85 ? -15.153 -17.900 -2.854 1.00 50.62 85 ALA A CA 1
ATOM 673 C C . ALA A 1 85 ? -15.124 -17.820 -4.393 1.00 50.62 85 ALA A C 1
ATOM 675 O O . ALA A 1 85 ? -14.147 -17.321 -4.952 1.00 50.62 85 ALA A O 1
ATOM 676 N N . GLN A 1 86 ? -16.211 -18.193 -5.074 1.00 55.34 86 GLN A N 1
ATOM 677 C CA . GLN A 1 86 ? -16.318 -18.183 -6.540 1.00 55.34 86 GLN A CA 1
ATOM 678 C C . GLN A 1 86 ? -16.479 -16.790 -7.182 1.00 55.34 86 GLN A C 1
ATOM 680 O O . GLN A 1 86 ? -16.318 -16.658 -8.392 1.00 55.34 86 GLN A O 1
ATOM 685 N N . ARG A 1 87 ? -16.749 -15.725 -6.415 1.00 55.53 87 ARG A N 1
ATOM 686 C CA . ARG A 1 87 ? -16.897 -14.352 -6.941 1.00 55.53 87 ARG A CA 1
ATOM 687 C C . ARG A 1 87 ? -15.629 -13.513 -6.763 1.00 55.53 87 ARG A C 1
ATOM 689 O O . ARG A 1 87 ? -15.653 -12.525 -6.037 1.00 55.53 87 ARG A O 1
ATOM 696 N N . VAL A 1 88 ? -14.524 -13.888 -7.403 1.00 60.09 88 VAL A N 1
ATOM 697 C CA . VAL A 1 88 ? -13.446 -12.917 -7.671 1.00 60.09 88 VAL A CA 1
ATOM 698 C C . VAL A 1 88 ? -13.894 -12.104 -8.882 1.00 60.09 88 VAL A C 1
ATOM 700 O O . VAL A 1 88 ? -13.969 -12.652 -9.979 1.00 60.09 88 VAL A O 1
ATOM 703 N N . LYS A 1 89 ? -14.269 -10.838 -8.689 1.00 74.44 89 LYS A N 1
ATOM 704 C CA . LYS A 1 89 ? -14.741 -9.967 -9.776 1.00 74.44 89 LYS A CA 1
ATOM 705 C C . LYS A 1 89 ? -13.652 -9.025 -10.275 1.00 74.44 89 LYS A C 1
ATOM 707 O O . LYS A 1 89 ? -13.734 -8.578 -11.416 1.00 74.44 89 LYS A O 1
ATOM 712 N N . SER A 1 90 ? -12.652 -8.736 -9.446 1.00 89.19 90 SER A N 1
ATOM 713 C CA . SER A 1 90 ? -11.558 -7.831 -9.790 1.00 89.19 90 SER A CA 1
ATOM 714 C C . SER A 1 90 ? -10.235 -8.212 -9.117 1.00 89.19 90 SER A C 1
ATOM 716 O O . SER A 1 90 ? -10.162 -9.152 -8.318 1.00 89.19 90 SER A O 1
ATOM 718 N N . PHE A 1 91 ? -9.168 -7.489 -9.461 1.00 93.25 91 PHE A N 1
ATOM 719 C CA . PHE A 1 91 ? -7.870 -7.641 -8.812 1.00 93.25 91 PHE A CA 1
ATOM 720 C C . PHE A 1 91 ? -7.959 -7.268 -7.324 1.00 93.25 91 PHE A C 1
ATOM 722 O O . PHE A 1 91 ? -7.409 -7.964 -6.471 1.00 93.25 91 PHE A O 1
ATOM 729 N N . GLY A 1 92 ? -8.697 -6.207 -7.004 1.00 92.31 92 GLY A N 1
ATOM 730 C CA . GLY A 1 92 ? -8.956 -5.737 -5.651 1.00 92.31 92 GLY A CA 1
ATOM 731 C C . GLY A 1 92 ? -9.560 -6.813 -4.751 1.00 92.31 92 GLY A C 1
ATOM 732 O O . GLY A 1 92 ? -9.103 -6.989 -3.619 1.00 92.31 92 GLY A O 1
ATOM 733 N N . ASP A 1 93 ? -10.498 -7.609 -5.275 1.00 91.19 93 ASP A N 1
ATOM 734 C CA . ASP A 1 93 ? -11.080 -8.740 -4.544 1.00 91.19 93 ASP A CA 1
ATOM 735 C C . ASP A 1 93 ? -10.005 -9.776 -4.178 1.00 91.19 93 ASP A C 1
ATOM 737 O O . ASP A 1 93 ? -10.010 -10.329 -3.073 1.00 91.19 93 ASP A O 1
ATOM 741 N N . MET A 1 94 ? -9.062 -10.034 -5.090 1.00 92.19 94 MET A N 1
ATOM 742 C CA . MET A 1 94 ? -7.932 -10.930 -4.837 1.00 92.19 94 MET A CA 1
ATOM 743 C C . MET A 1 94 ? -6.975 -10.332 -3.802 1.00 92.19 94 MET A C 1
ATOM 745 O O . MET A 1 94 ? -6.604 -11.019 -2.848 1.00 92.19 94 MET A O 1
ATOM 749 N N . ALA A 1 95 ? -6.660 -9.039 -3.919 1.00 94.44 95 ALA A N 1
ATOM 750 C CA . ALA A 1 95 ? -5.802 -8.311 -2.985 1.00 94.44 95 ALA A CA 1
ATOM 751 C C . ALA A 1 95 ? -6.367 -8.295 -1.557 1.00 94.44 95 ALA A C 1
ATOM 753 O O . ALA A 1 95 ? -5.615 -8.383 -0.580 1.00 94.44 95 ALA A O 1
ATOM 754 N N . MET A 1 96 ? -7.690 -8.235 -1.413 1.00 93.56 96 MET A N 1
ATOM 755 C CA . MET A 1 96 ? -8.357 -8.348 -0.116 1.00 93.56 96 MET A CA 1
ATOM 756 C C . MET A 1 96 ? -8.218 -9.744 0.496 1.00 93.56 96 MET A C 1
ATOM 758 O O . MET A 1 96 ? -8.011 -9.854 1.705 1.00 93.56 96 MET A O 1
ATOM 762 N N . ARG A 1 97 ? -8.282 -10.799 -0.325 1.00 90.62 97 ARG A N 1
ATOM 763 C CA . ARG A 1 97 ? -8.247 -12.201 0.126 1.00 90.62 97 ARG A CA 1
ATOM 764 C C . ARG A 1 97 ? -6.840 -12.728 0.391 1.00 90.62 97 ARG A C 1
ATOM 766 O O . ARG A 1 97 ? -6.629 -13.386 1.401 1.00 90.62 97 ARG A O 1
ATOM 773 N N . ARG A 1 98 ? -5.903 -12.475 -0.525 1.00 90.75 98 ARG A N 1
ATOM 774 C CA . ARG A 1 98 ? -4.531 -13.017 -0.489 1.00 90.75 98 ARG A CA 1
ATOM 775 C C . ARG A 1 98 ? -3.488 -11.995 -0.049 1.00 90.75 98 ARG A C 1
ATOM 777 O O . ARG A 1 98 ? -2.382 -12.352 0.310 1.00 90.75 98 ARG A O 1
ATOM 784 N N . GLY A 1 99 ? -3.841 -10.714 -0.031 1.00 93.62 99 GLY A N 1
ATOM 785 C CA . GLY A 1 99 ? -2.883 -9.639 0.205 1.00 93.62 99 GLY A CA 1
ATOM 786 C C . GLY A 1 99 ? -2.431 -8.993 -1.099 1.00 93.62 99 GLY A C 1
ATOM 787 O O . GLY A 1 99 ? -2.444 -9.596 -2.174 1.00 93.62 99 GLY A O 1
ATOM 788 N N . LEU A 1 100 ? -2.064 -7.719 -0.994 1.00 94.94 100 LEU A N 1
ATOM 789 C CA . LEU A 1 100 ? -1.790 -6.865 -2.144 1.00 94.94 100 LEU A CA 1
ATOM 790 C C . LEU A 1 100 ? -0.522 -7.304 -2.887 1.00 94.94 100 LEU A C 1
ATOM 792 O O . LEU A 1 100 ? -0.560 -7.448 -4.104 1.00 94.94 100 LEU A O 1
ATOM 796 N N . LEU A 1 101 ? 0.572 -7.579 -2.164 1.00 95.81 101 LEU A N 1
ATOM 797 C CA . LEU A 1 101 ? 1.839 -7.998 -2.777 1.00 95.81 101 LEU A CA 1
ATOM 798 C C . LEU A 1 101 ? 1.707 -9.360 -3.469 1.00 95.81 101 LEU A C 1
ATOM 800 O O . LEU A 1 101 ? 2.131 -9.508 -4.612 1.00 95.81 101 LEU A O 1
ATOM 804 N N . GLU A 1 102 ? 1.077 -10.330 -2.801 1.00 94.81 102 GLU A N 1
ATOM 805 C CA . GLU A 1 102 ? 0.846 -11.666 -3.362 1.00 94.81 102 GLU A CA 1
ATOM 806 C C . GLU A 1 102 ? -0.016 -11.614 -4.624 1.00 94.81 102 GLU A C 1
ATOM 808 O O . GLU A 1 102 ? 0.251 -12.325 -5.589 1.00 94.81 102 GLU A O 1
ATOM 813 N N . SER A 1 103 ? -1.026 -10.742 -4.633 1.00 95.44 103 SER A N 1
ATOM 814 C CA . SER A 1 103 ? -1.910 -10.579 -5.788 1.00 95.44 103 SER A CA 1
ATOM 815 C C . SER A 1 103 ? -1.209 -9.868 -6.943 1.00 95.44 103 SER A C 1
ATOM 817 O O . SER A 1 103 ? -1.392 -10.262 -8.092 1.00 95.44 103 SER A O 1
ATOM 819 N N . LEU A 1 104 ? -0.394 -8.841 -6.658 1.00 94.44 104 LEU A N 1
ATOM 820 C CA . LEU A 1 104 ? 0.410 -8.143 -7.669 1.00 94.44 104 LEU A CA 1
ATOM 821 C C . LEU A 1 104 ? 1.415 -9.088 -8.339 1.00 94.44 104 LEU A C 1
ATOM 823 O O . LEU A 1 104 ? 1.647 -8.989 -9.546 1.00 94.44 104 LEU A O 1
ATOM 827 N N . GLY A 1 105 ? 2.043 -9.974 -7.562 1.00 93.75 105 GLY A N 1
ATOM 828 C CA . GLY A 1 105 ? 3.111 -10.841 -8.046 1.00 93.75 105 GLY A CA 1
ATOM 829 C C . GLY A 1 105 ? 4.196 -10.034 -8.767 1.00 93.75 105 GLY A C 1
ATOM 830 O O . GLY A 1 105 ? 4.682 -9.019 -8.262 1.00 93.75 105 GLY A O 1
ATOM 831 N N . PHE A 1 106 ? 4.537 -10.447 -9.991 1.00 91.06 106 PHE A N 1
ATOM 832 C CA . PHE A 1 106 ? 5.539 -9.761 -10.811 1.00 91.06 106 PHE A CA 1
ATOM 833 C C . PHE A 1 106 ? 5.178 -8.299 -11.119 1.00 91.06 106 PHE A C 1
ATOM 835 O O . PHE A 1 106 ? 6.076 -7.471 -11.227 1.00 91.06 106 PHE A O 1
ATOM 842 N N . MET A 1 107 ? 3.892 -7.932 -11.185 1.00 93.38 107 MET A N 1
ATOM 843 C CA . MET A 1 107 ? 3.491 -6.544 -11.463 1.00 93.38 107 MET A CA 1
ATOM 844 C C . MET A 1 107 ? 3.943 -5.562 -10.379 1.00 93.38 107 MET A C 1
ATOM 846 O O . MET A 1 107 ? 4.083 -4.367 -10.644 1.00 93.38 107 MET A O 1
ATOM 850 N N . GLY A 1 108 ? 4.265 -6.055 -9.179 1.00 92.75 108 GLY A N 1
ATOM 851 C CA . GLY A 1 108 ? 4.819 -5.238 -8.107 1.00 92.75 108 GLY A CA 1
ATOM 852 C C . GLY A 1 108 ? 6.104 -4.501 -8.501 1.00 92.75 108 GLY A C 1
ATOM 853 O O . GLY A 1 108 ? 6.373 -3.440 -7.934 1.00 92.75 108 GLY A O 1
ATOM 854 N N . ILE A 1 109 ? 6.886 -4.993 -9.475 1.00 92.25 109 ILE A N 1
ATOM 855 C CA . ILE A 1 109 ? 8.136 -4.340 -9.909 1.00 92.25 109 ILE A CA 1
ATOM 856 C C . ILE A 1 109 ? 7.910 -2.971 -10.560 1.00 92.25 109 ILE A C 1
ATOM 858 O O . ILE A 1 109 ? 8.837 -2.164 -10.615 1.00 92.25 109 ILE A O 1
ATOM 862 N N . PHE A 1 110 ? 6.708 -2.698 -11.071 1.00 93.38 110 PHE A N 1
ATOM 863 C CA . PHE A 1 110 ? 6.383 -1.427 -11.727 1.00 93.38 110 PHE A CA 1
ATOM 864 C C . PHE A 1 110 ? 5.951 -0.342 -10.736 1.00 93.38 110 PHE A C 1
ATOM 866 O O . PHE A 1 110 ? 5.913 0.836 -11.085 1.00 93.38 110 PHE A O 1
ATOM 873 N N . LEU A 1 111 ? 5.667 -0.731 -9.493 1.00 93.56 111 LEU A N 1
ATOM 874 C CA . LEU A 1 111 ? 5.192 0.157 -8.443 1.00 93.56 111 LEU A CA 1
ATOM 875 C C . LEU A 1 111 ? 6.317 0.542 -7.479 1.00 93.56 111 LEU A C 1
ATOM 877 O O . LEU A 1 111 ? 7.245 -0.230 -7.239 1.00 93.56 111 LEU A O 1
ATOM 881 N N . GLY A 1 112 ? 6.169 1.714 -6.862 1.00 90.81 112 GLY A N 1
ATOM 882 C CA . GLY A 1 112 ? 7.055 2.203 -5.804 1.00 90.81 112 GLY A CA 1
ATOM 883 C C . GLY A 1 112 ? 8.450 2.673 -6.237 1.00 90.81 112 GLY A C 1
ATOM 884 O O . GLY A 1 112 ? 8.729 2.837 -7.429 1.00 90.81 112 GLY A O 1
ATOM 885 N N . PRO A 1 113 ? 9.327 2.946 -5.253 1.00 87.81 113 PRO A N 1
ATOM 886 C CA . PRO A 1 113 ? 10.685 3.411 -5.496 1.00 87.81 113 PRO A CA 1
ATOM 887 C C . PRO A 1 113 ? 11.546 2.313 -6.130 1.00 87.81 113 PRO A C 1
ATOM 889 O O . PRO A 1 113 ? 11.343 1.120 -5.895 1.00 87.81 113 PRO A O 1
ATOM 892 N N . TYR A 1 114 ? 12.515 2.738 -6.947 1.00 85.06 114 TYR A N 1
ATOM 893 C CA . TYR A 1 114 ? 13.495 1.876 -7.623 1.00 85.06 114 TYR A CA 1
ATOM 894 C C . TYR A 1 114 ? 12.895 0.694 -8.409 1.00 85.06 114 TYR A C 1
ATOM 896 O O . TYR A 1 114 ? 13.563 -0.313 -8.614 1.00 85.06 114 TYR A O 1
ATOM 904 N N . GLY A 1 115 ? 11.641 0.814 -8.855 1.00 85.25 115 GLY A N 1
ATOM 905 C CA . GLY A 1 115 ? 11.002 -0.162 -9.734 1.00 85.25 115 GLY A CA 1
ATOM 906 C C . GLY A 1 115 ? 11.527 -0.109 -11.173 1.00 85.25 115 GLY A C 1
ATOM 907 O O . GLY A 1 115 ? 12.417 0.675 -11.518 1.00 85.25 115 GLY A O 1
ATOM 908 N N . ARG A 1 116 ? 10.917 -0.895 -12.062 1.00 86.94 116 ARG A N 1
ATOM 909 C CA . ARG A 1 116 ? 11.372 -1.056 -13.452 1.00 86.94 116 ARG A CA 1
ATOM 910 C C . ARG A 1 116 ? 11.412 0.256 -14.245 1.00 86.94 116 ARG A C 1
ATOM 912 O O . ARG A 1 116 ? 12.364 0.503 -14.978 1.00 86.94 116 ARG A O 1
ATOM 919 N N . MET A 1 117 ? 10.426 1.132 -14.042 1.00 85.38 117 MET A N 1
ATOM 920 C CA . MET A 1 117 ? 10.395 2.478 -14.639 1.00 85.38 117 MET A CA 1
ATOM 921 C C . MET A 1 117 ? 11.645 3.295 -14.294 1.00 85.38 117 MET A C 1
ATOM 923 O O . MET A 1 117 ? 12.233 3.974 -15.141 1.00 85.38 117 MET A O 1
ATOM 927 N N . TRP A 1 118 ? 12.072 3.216 -13.036 1.00 86.25 118 TRP A N 1
ATOM 928 C CA . TRP A 1 118 ? 13.277 3.883 -12.575 1.00 86.25 118 TRP A CA 1
ATOM 929 C C . TRP A 1 118 ? 14.525 3.245 -13.202 1.00 86.25 118 TRP A C 1
ATOM 931 O O . TRP A 1 118 ? 15.378 3.967 -13.705 1.00 86.25 118 TRP A O 1
ATOM 941 N N . GLU A 1 11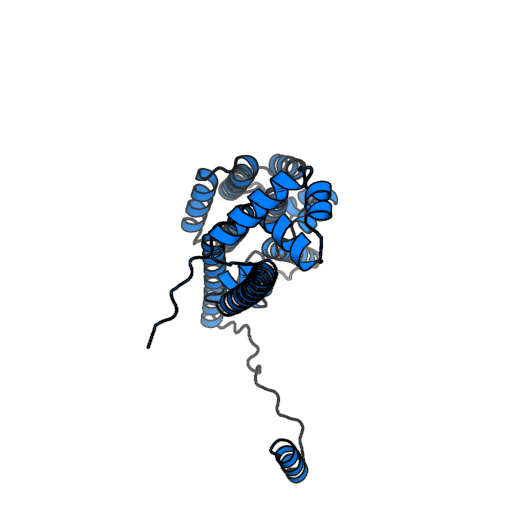9 ? 14.614 1.911 -13.261 1.00 83.00 119 GLU A N 1
ATOM 942 C CA . GLU A 1 119 ? 15.763 1.221 -13.870 1.00 83.00 119 GLU A CA 1
ATOM 943 C C . GLU A 1 119 ? 15.964 1.603 -15.337 1.00 83.00 119 GLU A C 1
ATOM 945 O O . GLU A 1 119 ? 17.084 1.889 -15.754 1.00 83.00 119 GLU A O 1
ATOM 950 N N . VAL A 1 120 ? 14.888 1.611 -16.125 1.00 83.88 120 VAL A N 1
ATOM 951 C CA . VAL A 1 120 ? 14.950 1.914 -17.560 1.00 83.88 120 VAL A CA 1
ATOM 952 C C . VAL A 1 120 ? 15.353 3.368 -17.779 1.00 83.88 120 VAL A C 1
ATOM 954 O O . VAL A 1 120 ? 16.284 3.647 -18.533 1.00 83.88 120 VAL A O 1
ATOM 957 N N . THR A 1 121 ? 14.725 4.303 -17.060 1.00 81.75 121 THR A N 1
ATOM 958 C CA . THR A 1 121 ? 15.102 5.723 -17.137 1.00 81.75 121 THR A CA 1
ATOM 959 C C . THR A 1 121 ? 16.530 5.973 -16.657 1.00 81.75 121 THR A C 1
ATOM 961 O O . THR A 1 121 ? 17.215 6.833 -17.212 1.00 81.75 121 THR A O 1
ATOM 964 N N . HIS A 1 122 ? 17.011 5.222 -15.664 1.00 77.19 122 HIS A N 1
ATOM 965 C CA . HIS A 1 122 ? 18.389 5.305 -15.196 1.00 77.19 122 HIS A CA 1
ATOM 966 C C . HIS A 1 122 ? 19.378 4.756 -16.227 1.00 77.19 122 HIS A C 1
ATOM 968 O O . HIS A 1 122 ? 20.346 5.440 -16.539 1.00 77.19 122 HIS A O 1
ATOM 974 N N . LYS A 1 123 ? 19.111 3.590 -16.831 1.00 77.06 123 LYS A N 1
ATOM 975 C CA . LYS A 1 123 ? 19.944 3.008 -17.901 1.00 77.06 123 LYS A CA 1
ATOM 976 C C . LYS A 1 123 ? 20.088 3.954 -19.095 1.00 77.06 123 LYS A C 1
ATOM 978 O O . LYS A 1 123 ? 21.190 4.132 -19.604 1.00 77.06 123 LYS A O 1
ATOM 983 N N . LEU A 1 124 ? 19.000 4.620 -19.493 1.00 76.56 124 LEU A N 1
ATOM 984 C CA . LEU A 1 124 ? 19.021 5.637 -20.554 1.00 76.56 124 LEU A CA 1
ATOM 985 C C . LEU A 1 124 ? 19.882 6.863 -20.187 1.00 76.56 124 LEU A C 1
ATOM 987 O O . LEU A 1 124 ? 20.476 7.496 -21.062 1.00 76.56 124 LEU A O 1
ATOM 991 N N . LYS A 1 125 ? 19.976 7.210 -18.897 1.00 72.75 125 LYS A N 1
ATOM 992 C CA . LYS A 1 125 ? 20.836 8.300 -18.400 1.00 72.75 125 LYS A CA 1
ATOM 993 C C . LYS A 1 125 ? 22.298 7.867 -18.237 1.00 72.75 125 LYS A C 1
ATOM 995 O O . LYS A 1 125 ? 23.194 8.654 -18.539 1.00 72.75 125 LYS A O 1
ATOM 1000 N N . GLU A 1 126 ? 22.551 6.630 -17.813 1.00 60.75 126 GLU A N 1
ATOM 1001 C CA . GLU A 1 126 ? 23.892 6.061 -17.596 1.00 60.75 126 GLU A CA 1
ATOM 1002 C C . GLU A 1 126 ? 24.709 5.898 -18.876 1.00 60.75 126 GLU A C 1
ATOM 1004 O O . GLU A 1 126 ? 25.937 5.917 -18.808 1.00 60.75 126 GLU A O 1
ATOM 1009 N N . THR A 1 127 ? 24.078 5.879 -20.055 1.00 55.19 127 THR A N 1
ATOM 1010 C CA . THR A 1 127 ? 24.799 6.075 -21.324 1.00 55.19 127 THR A CA 1
ATOM 1011 C C . THR A 1 127 ? 25.595 7.393 -21.379 1.00 55.19 127 THR A C 1
ATOM 1013 O O . THR A 1 127 ? 26.402 7.567 -22.289 1.00 55.19 127 THR A O 1
ATOM 1016 N N . ARG A 1 128 ? 25.432 8.311 -20.407 1.00 50.06 128 ARG A N 1
ATOM 1017 C CA . ARG A 1 128 ? 26.226 9.544 -20.270 1.00 50.06 128 ARG A CA 1
ATOM 1018 C C . ARG A 1 128 ? 26.955 9.775 -18.929 1.00 50.06 128 ARG A C 1
ATOM 1020 O O . ARG A 1 128 ? 27.818 10.648 -18.932 1.00 50.06 128 ARG A O 1
ATOM 1027 N N . ALA A 1 129 ? 26.705 9.061 -17.818 1.00 46.38 129 ALA A N 1
ATOM 1028 C CA . ALA A 1 129 ? 27.447 9.290 -16.556 1.00 46.38 129 ALA A CA 1
ATOM 1029 C C . ALA A 1 129 ? 27.307 8.180 -15.481 1.00 46.38 129 ALA A C 1
ATOM 1031 O O . ALA A 1 129 ? 26.199 7.757 -15.184 1.00 46.38 129 ALA A O 1
ATOM 1032 N N . ALA A 1 130 ? 28.449 7.837 -14.857 1.00 56.38 130 ALA A N 1
ATOM 1033 C CA . ALA A 1 130 ? 28.691 7.131 -13.580 1.00 56.38 130 ALA A CA 1
ATOM 1034 C C . ALA A 1 130 ? 28.085 5.723 -13.356 1.00 56.38 130 ALA A C 1
ATOM 1036 O O . ALA A 1 130 ? 26.882 5.552 -13.214 1.00 56.38 130 ALA A O 1
ATOM 1037 N N . ARG A 1 131 ? 28.959 4.711 -13.200 1.00 66.25 131 ARG A N 1
ATOM 1038 C CA . ARG A 1 131 ? 28.590 3.372 -12.701 1.00 66.25 131 ARG A CA 1
ATOM 1039 C C . ARG A 1 131 ? 28.117 3.453 -11.246 1.00 66.25 131 ARG A C 1
ATOM 1041 O O . ARG A 1 131 ? 28.761 4.103 -10.427 1.00 66.25 131 ARG A O 1
ATOM 1048 N N . LEU A 1 132 ? 27.056 2.716 -10.934 1.00 73.31 132 LEU A N 1
ATOM 1049 C CA . LEU A 1 132 ? 26.523 2.538 -9.580 1.00 73.31 132 LEU A CA 1
ATOM 1050 C C . LEU A 1 132 ? 27.570 1.979 -8.621 1.00 73.31 132 LEU A C 1
ATOM 1052 O O . LEU A 1 132 ? 28.257 1.006 -8.941 1.00 73.31 132 LEU A O 1
ATOM 1056 N N . THR A 1 133 ? 27.654 2.552 -7.422 1.00 82.75 133 THR A N 1
ATOM 1057 C CA . THR A 1 133 ? 28.501 2.004 -6.363 1.00 82.75 133 THR A CA 1
ATOM 1058 C C . THR A 1 133 ? 27.796 0.837 -5.654 1.00 82.75 133 THR A C 1
ATOM 1060 O O . THR A 1 133 ? 26.563 0.768 -5.642 1.00 82.75 133 THR A O 1
ATOM 1063 N N . PRO A 1 134 ? 28.536 -0.081 -5.003 1.00 84.25 134 PRO A N 1
ATOM 1064 C CA . PRO A 1 134 ? 27.928 -1.114 -4.160 1.00 84.25 134 PRO A CA 1
ATOM 1065 C C . PRO A 1 134 ? 27.013 -0.548 -3.061 1.00 84.25 134 PRO A C 1
ATOM 1067 O O . PRO A 1 134 ? 25.993 -1.153 -2.737 1.00 84.25 134 PRO A O 1
ATOM 1070 N N . ALA A 1 135 ? 27.338 0.636 -2.529 1.00 81.94 135 ALA A N 1
ATOM 1071 C CA . ALA A 1 135 ? 26.517 1.322 -1.535 1.00 81.94 135 ALA A CA 1
ATOM 1072 C C . ALA A 1 135 ? 25.161 1.770 -2.114 1.00 81.94 135 ALA A C 1
ATOM 1074 O O . ALA A 1 135 ? 24.132 1.592 -1.461 1.00 81.94 135 ALA A O 1
ATOM 1075 N N . ASP A 1 136 ? 25.139 2.267 -3.357 1.00 78.62 136 ASP A N 1
ATOM 1076 C CA . ASP A 1 136 ? 23.895 2.642 -4.045 1.00 78.62 136 ASP A CA 1
ATOM 1077 C C . ASP A 1 136 ? 22.989 1.426 -4.266 1.00 78.62 136 ASP A C 1
ATOM 1079 O O . ASP A 1 136 ? 21.774 1.506 -4.085 1.00 78.62 136 ASP A O 1
ATOM 1083 N N . LEU A 1 137 ? 23.573 0.281 -4.631 1.00 82.94 137 LEU A N 1
ATOM 1084 C CA . LEU A 1 137 ? 22.832 -0.969 -4.815 1.00 82.94 137 LEU A CA 1
ATOM 1085 C C . LEU A 1 137 ? 22.228 -1.471 -3.497 1.00 82.94 137 LEU A C 1
ATOM 1087 O O . LEU A 1 137 ? 21.066 -1.875 -3.467 1.00 82.94 137 LEU A O 1
ATOM 1091 N N . GLN A 1 138 ? 22.984 -1.399 -2.399 1.00 85.38 138 GLN A N 1
ATOM 1092 C CA . GLN A 1 138 ? 22.505 -1.809 -1.079 1.00 85.38 138 GLN A CA 1
ATOM 1093 C C . GLN A 1 138 ? 21.364 -0.916 -0.572 1.00 85.38 138 GLN A C 1
ATOM 1095 O O . GLN A 1 138 ? 20.375 -1.414 -0.024 1.00 85.38 138 GLN A O 1
ATOM 1100 N N . LEU A 1 139 ? 21.471 0.399 -0.781 1.00 81.25 139 LEU A N 1
ATOM 1101 C CA . LEU A 1 139 ? 20.409 1.339 -0.434 1.00 81.25 139 LEU A CA 1
ATOM 1102 C C . LEU A 1 139 ? 19.110 1.008 -1.177 1.00 81.25 139 LEU A C 1
ATOM 1104 O O . LEU A 1 139 ? 18.046 0.948 -0.567 1.00 81.25 139 LEU A O 1
ATOM 1108 N N . ARG A 1 140 ? 19.202 0.724 -2.478 1.00 84.62 140 ARG A N 1
ATOM 1109 C CA . ARG A 1 140 ? 18.044 0.368 -3.310 1.00 84.62 140 ARG A CA 1
ATOM 1110 C C . ARG A 1 140 ? 17.387 -0.923 -2.874 1.00 84.62 140 ARG A C 1
ATOM 1112 O O . ARG A 1 140 ? 16.167 -0.969 -2.782 1.00 84.62 140 ARG A O 1
ATOM 1119 N N . ALA A 1 141 ? 18.183 -1.947 -2.575 1.00 87.62 141 ALA A N 1
ATOM 1120 C CA . ALA A 1 141 ? 17.662 -3.203 -2.051 1.00 87.62 141 ALA A CA 1
ATOM 1121 C C . ALA A 1 141 ? 16.897 -2.977 -0.736 1.00 87.62 141 ALA A C 1
ATOM 1123 O O . ALA A 1 141 ? 15.818 -3.532 -0.541 1.00 87.62 141 ALA A O 1
ATOM 1124 N N . THR A 1 142 ? 17.411 -2.098 0.130 1.00 88.12 142 THR A N 1
ATOM 1125 C CA . THR A 1 142 ? 16.753 -1.732 1.394 1.00 88.12 142 THR A CA 1
ATOM 1126 C C . THR A 1 142 ? 15.430 -1.002 1.152 1.00 88.12 142 THR A C 1
ATOM 1128 O O . THR A 1 142 ? 14.401 -1.392 1.700 1.00 88.12 142 THR A O 1
ATOM 1131 N N . ALA A 1 143 ? 15.434 0.023 0.298 1.00 88.31 143 ALA A N 1
ATOM 1132 C CA . ALA A 1 143 ? 14.240 0.784 -0.065 1.00 88.31 143 ALA A CA 1
ATOM 1133 C C . ALA A 1 143 ? 13.164 -0.096 -0.714 1.00 88.31 143 ALA A C 1
ATOM 1135 O O . ALA A 1 143 ? 11.984 -0.021 -0.367 1.00 88.31 143 ALA A O 1
ATOM 1136 N N . ARG A 1 144 ? 13.581 -0.990 -1.616 1.00 91.94 144 ARG A N 1
ATOM 1137 C CA . ARG A 1 144 ? 12.697 -1.948 -2.274 1.00 91.94 144 ARG A CA 1
ATOM 1138 C C . ARG A 1 144 ? 12.087 -2.933 -1.279 1.00 91.94 144 ARG A C 1
ATOM 1140 O O . ARG A 1 144 ? 10.879 -3.135 -1.304 1.00 91.94 144 ARG A O 1
ATOM 1147 N N . GLY A 1 145 ? 12.894 -3.477 -0.370 1.00 93.50 145 GLY A N 1
ATOM 1148 C CA . GLY A 1 145 ? 12.414 -4.371 0.684 1.00 93.50 145 GLY A CA 1
ATOM 1149 C C . GLY A 1 145 ? 11.421 -3.695 1.637 1.00 93.50 145 GLY A C 1
ATOM 1150 O O . GLY A 1 145 ? 10.421 -4.307 2.016 1.00 93.50 145 GLY A O 1
ATOM 1151 N N . LEU A 1 146 ? 11.642 -2.421 1.985 1.00 94.19 146 LEU A N 1
ATOM 1152 C CA . LEU A 1 146 ? 10.688 -1.627 2.772 1.00 94.19 146 LEU A CA 1
ATOM 1153 C C . LEU A 1 146 ? 9.376 -1.402 2.016 1.00 94.19 146 LEU A C 1
ATOM 1155 O O . LEU A 1 146 ? 8.304 -1.584 2.587 1.00 94.19 146 LEU A O 1
ATOM 1159 N N . TRP A 1 147 ? 9.452 -1.058 0.731 1.00 95.38 147 TRP A N 1
ATOM 1160 C CA . TRP A 1 147 ? 8.279 -0.900 -0.124 1.00 95.38 147 TRP A CA 1
ATOM 1161 C C . TRP A 1 147 ? 7.459 -2.191 -0.246 1.00 95.38 147 TRP A C 1
ATOM 1163 O O . TRP A 1 147 ? 6.240 -2.172 -0.091 1.00 95.38 147 TRP A O 1
ATOM 1173 N N . GLU A 1 148 ? 8.117 -3.325 -0.477 1.00 96.00 148 GLU A N 1
ATOM 1174 C CA . GLU A 1 148 ? 7.450 -4.626 -0.577 1.00 96.00 148 GLU A CA 1
ATOM 1175 C C . GLU A 1 148 ? 6.822 -5.034 0.756 1.00 96.00 148 GLU A C 1
ATOM 1177 O O . GLU A 1 148 ? 5.674 -5.472 0.784 1.00 96.00 148 GLU A O 1
ATOM 1182 N N . SER A 1 149 ? 7.519 -4.793 1.869 1.00 96.94 149 SER A N 1
ATOM 1183 C CA . SER A 1 149 ? 6.972 -5.012 3.212 1.00 96.94 149 SER A CA 1
ATOM 1184 C C . SER A 1 149 ? 5.754 -4.130 3.481 1.00 96.94 149 SER A C 1
ATOM 1186 O O . SER A 1 149 ? 4.789 -4.590 4.094 1.00 96.94 149 SER A O 1
ATOM 1188 N N . PHE A 1 150 ? 5.777 -2.882 3.003 1.00 97.44 150 PHE A N 1
ATOM 1189 C CA . PHE A 1 150 ? 4.655 -1.960 3.110 1.00 97.44 150 PHE A CA 1
ATOM 1190 C C . PHE A 1 150 ? 3.440 -2.469 2.335 1.00 97.44 150 PHE A C 1
ATOM 1192 O O . PHE A 1 150 ? 2.400 -2.664 2.953 1.00 97.44 150 PHE A O 1
ATOM 1199 N N . ILE A 1 151 ? 3.583 -2.787 1.041 1.00 96.81 151 ILE A N 1
ATOM 1200 C CA . ILE A 1 151 ? 2.503 -3.370 0.218 1.00 96.81 151 ILE A CA 1
ATOM 1201 C C . ILE A 1 151 ? 1.976 -4.674 0.836 1.00 96.81 151 ILE A C 1
ATOM 1203 O O . ILE A 1 151 ? 0.769 -4.925 0.845 1.00 96.81 151 ILE A O 1
ATOM 1207 N N . ALA A 1 152 ? 2.862 -5.531 1.344 1.00 96.19 152 ALA A N 1
ATOM 1208 C CA . ALA A 1 152 ? 2.473 -6.791 1.970 1.00 96.19 152 ALA A CA 1
ATOM 1209 C C . ALA A 1 152 ? 1.649 -6.593 3.256 1.00 96.19 152 ALA A C 1
ATOM 1211 O O . ALA A 1 152 ? 1.044 -7.544 3.744 1.00 96.19 152 ALA A O 1
ATOM 1212 N N . GLY A 1 153 ? 1.622 -5.382 3.822 1.00 95.88 153 GLY A N 1
ATOM 1213 C CA . GLY A 1 153 ? 1.051 -5.124 5.140 1.00 95.88 153 GLY A CA 1
ATOM 1214 C C . GLY A 1 153 ? 1.890 -5.712 6.279 1.00 95.88 153 GLY A C 1
ATOM 1215 O O . GLY A 1 153 ? 1.391 -5.871 7.393 1.00 95.88 153 GLY A O 1
ATOM 1216 N N . ASN A 1 154 ? 3.163 -6.038 6.032 1.00 96.19 154 ASN A N 1
ATOM 1217 C CA . ASN A 1 154 ? 4.090 -6.520 7.053 1.00 96.19 154 ASN A CA 1
ATOM 1218 C C . ASN A 1 154 ? 4.674 -5.337 7.842 1.00 96.19 154 ASN A C 1
ATOM 1220 O O . ASN A 1 154 ? 5.851 -4.991 7.735 1.00 96.19 154 ASN A O 1
ATOM 1224 N N . PHE A 1 155 ? 3.834 -4.687 8.649 1.00 96.69 155 PHE A N 1
ATOM 1225 C CA . PHE A 1 155 ? 4.237 -3.510 9.426 1.00 96.69 155 PHE A CA 1
ATOM 1226 C C . PHE A 1 155 ? 5.217 -3.833 10.561 1.00 96.69 155 PHE A C 1
ATOM 1228 O O . PHE A 1 155 ? 5.959 -2.951 11.002 1.00 96.69 155 PHE A O 1
ATOM 1235 N N . TYR A 1 156 ? 5.270 -5.096 10.997 1.00 96.06 156 TYR A N 1
ATOM 1236 C CA . TYR A 1 156 ? 6.262 -5.569 11.961 1.00 96.06 156 TYR A CA 1
ATOM 1237 C C . TYR A 1 156 ? 7.691 -5.354 11.452 1.00 96.06 156 TYR A C 1
ATOM 1239 O O . TYR A 1 156 ? 8.556 -4.938 12.222 1.00 96.06 156 TYR A O 1
ATOM 1247 N N . GLU A 1 157 ? 7.934 -5.558 10.154 1.00 94.81 157 GLU A N 1
ATOM 1248 C CA . GLU A 1 157 ? 9.242 -5.288 9.555 1.00 94.81 157 GLU A CA 1
ATOM 1249 C C . GLU A 1 157 ? 9.654 -3.825 9.751 1.00 94.81 157 GLU A C 1
ATOM 1251 O O . GLU A 1 157 ? 10.765 -3.543 10.199 1.00 94.81 157 GLU A O 1
ATOM 1256 N N . GLY A 1 158 ? 8.727 -2.892 9.516 1.00 95.19 158 GLY A N 1
ATOM 1257 C CA . GLY A 1 158 ? 8.955 -1.467 9.750 1.00 95.19 158 GLY A CA 1
ATOM 1258 C C . GLY A 1 158 ? 9.296 -1.176 11.214 1.00 95.19 158 GLY A C 1
ATOM 1259 O O . GLY A 1 158 ? 10.249 -0.453 11.505 1.00 95.19 158 GLY A O 1
ATOM 1260 N N . LYS A 1 159 ? 8.592 -1.806 12.160 1.00 96.81 159 LYS A N 1
ATOM 1261 C CA . LYS A 1 159 ? 8.918 -1.684 13.587 1.00 96.81 159 LYS A CA 1
ATOM 1262 C C . LYS A 1 159 ? 10.314 -2.209 13.913 1.00 96.81 159 LYS A C 1
ATOM 1264 O O . LYS A 1 159 ? 11.078 -1.512 14.578 1.00 96.81 159 LYS A O 1
ATOM 1269 N N . ARG A 1 160 ? 10.666 -3.394 13.411 1.00 96.44 160 ARG A N 1
ATOM 1270 C CA . ARG A 1 160 ? 11.985 -4.013 13.607 1.00 96.44 160 ARG A CA 1
ATOM 1271 C C . ARG A 1 160 ? 13.107 -3.117 13.083 1.00 96.44 160 ARG A C 1
ATOM 1273 O O . ARG A 1 160 ? 14.104 -2.908 13.770 1.00 96.44 160 ARG A O 1
ATOM 1280 N N . GLN A 1 161 ? 12.930 -2.560 11.888 1.00 94.38 161 GLN A N 1
ATOM 1281 C CA . GLN A 1 161 ? 13.892 -1.653 11.258 1.00 94.38 161 GLN A CA 1
ATOM 1282 C C . GLN A 1 161 ? 14.042 -0.336 12.030 1.00 94.38 161 GLN A C 1
ATOM 1284 O O . GLN A 1 161 ? 15.158 0.154 12.228 1.00 94.38 161 GLN A O 1
ATOM 1289 N N . PHE A 1 162 ? 12.932 0.227 12.510 1.00 96.19 162 PHE A N 1
ATOM 1290 C CA . PHE A 1 162 ? 12.953 1.425 13.345 1.00 96.19 162 PHE A CA 1
ATOM 1291 C C . PHE A 1 162 ? 13.696 1.191 14.667 1.00 96.19 162 PHE A C 1
ATOM 1293 O O . PHE A 1 162 ? 14.541 2.004 15.042 1.00 96.19 162 PHE A O 1
ATOM 1300 N N . ASP A 1 163 ? 13.439 0.068 15.340 1.00 96.19 163 ASP A N 1
ATOM 1301 C CA . ASP A 1 163 ? 14.108 -0.289 16.597 1.00 96.19 163 ASP A CA 1
ATOM 1302 C C . ASP A 1 163 ? 15.605 -0.552 16.414 1.00 96.19 163 ASP A C 1
ATOM 1304 O O . ASP A 1 163 ? 16.403 -0.215 17.287 1.00 96.19 163 ASP A O 1
ATOM 1308 N N . ALA A 1 164 ? 16.005 -1.073 15.250 1.00 94.75 164 ALA A N 1
ATOM 1309 C CA . ALA A 1 164 ? 17.407 -1.205 14.856 1.00 94.75 164 ALA A CA 1
ATOM 1310 C C . ALA A 1 164 ? 18.096 0.149 14.572 1.00 94.75 164 ALA A C 1
ATOM 1312 O O . ALA A 1 164 ? 19.285 0.188 14.250 1.00 94.75 164 ALA A O 1
ATOM 1313 N N . GLY A 1 165 ? 17.369 1.268 14.670 1.00 93.56 165 GLY A N 1
ATOM 1314 C CA . GLY A 1 165 ? 17.914 2.611 14.497 1.00 93.56 165 GLY A CA 1
ATOM 1315 C C . GLY A 1 165 ? 18.258 2.952 13.048 1.00 93.56 165 GLY A C 1
ATOM 1316 O O . GLY A 1 165 ? 19.143 3.776 12.815 1.00 93.56 165 GLY A O 1
ATOM 1317 N N . ILE A 1 166 ? 17.593 2.334 12.062 1.00 91.12 166 ILE A N 1
ATOM 1318 C CA . ILE A 1 166 ? 17.902 2.585 10.647 1.00 91.12 166 ILE A CA 1
ATOM 1319 C C . ILE A 1 166 ? 17.407 3.952 10.161 1.00 91.12 166 ILE A C 1
ATOM 1321 O O . ILE A 1 166 ? 17.973 4.496 9.217 1.00 91.12 166 ILE A O 1
ATOM 1325 N N . LEU A 1 167 ? 16.384 4.528 10.808 1.00 93.12 167 LEU A N 1
ATOM 1326 C CA . LEU A 1 167 ? 15.679 5.719 10.319 1.00 93.12 167 LEU A CA 1
ATOM 1327 C C . LEU A 1 167 ? 16.611 6.900 9.967 1.00 93.12 167 LEU A C 1
ATOM 1329 O O . LEU A 1 167 ? 16.452 7.435 8.873 1.00 93.12 167 LEU A O 1
ATOM 1333 N N . PRO A 1 168 ? 17.615 7.294 10.782 1.00 91.44 168 PRO A N 1
ATOM 1334 C CA . PRO A 1 168 ? 18.523 8.383 10.413 1.00 91.44 168 PRO A CA 1
ATOM 1335 C C . PRO A 1 168 ? 19.387 8.059 9.189 1.00 91.44 168 PRO A C 1
ATOM 1337 O O . PRO A 1 168 ? 19.596 8.919 8.337 1.00 91.44 168 PRO A O 1
ATOM 1340 N N . LYS A 1 169 ? 19.867 6.812 9.075 1.00 88.31 169 LYS A N 1
ATOM 1341 C CA . LYS A 1 169 ? 20.657 6.355 7.920 1.00 88.31 169 LYS A CA 1
ATOM 1342 C C . LYS A 1 169 ? 19.806 6.362 6.656 1.00 88.31 169 LYS A C 1
ATOM 1344 O O . LYS A 1 169 ? 20.248 6.851 5.621 1.00 88.31 169 LYS A O 1
ATOM 1349 N N . LEU A 1 170 ? 18.577 5.861 6.774 1.00 88.12 170 LEU A N 1
ATOM 1350 C CA . LEU A 1 170 ? 17.605 5.843 5.695 1.00 88.12 170 LEU A CA 1
ATOM 1351 C C . LEU A 1 170 ? 17.256 7.265 5.260 1.00 88.12 170 LEU A C 1
ATOM 1353 O O . LEU A 1 170 ? 17.291 7.540 4.076 1.00 88.12 170 LEU A O 1
ATOM 1357 N N . PHE A 1 171 ? 17.026 8.186 6.197 1.00 90.88 171 PHE A N 1
ATOM 1358 C CA . PHE A 1 171 ? 16.720 9.584 5.896 1.00 90.88 171 PHE A CA 1
ATOM 1359 C C . PHE A 1 171 ? 17.848 10.293 5.137 1.00 90.88 171 PHE A C 1
ATOM 1361 O O . PHE A 1 171 ? 17.575 10.977 4.153 1.00 90.88 171 PHE A O 1
ATOM 1368 N N . VAL A 1 172 ? 19.107 10.119 5.564 1.00 86.38 172 VAL A N 1
ATOM 1369 C CA . VAL A 1 172 ? 20.275 10.703 4.876 1.00 86.38 172 VAL A CA 1
ATOM 1370 C C . VAL A 1 172 ? 20.377 10.202 3.439 1.00 86.38 172 VAL A C 1
ATOM 1372 O O . VAL A 1 172 ? 20.685 10.971 2.532 1.00 86.38 172 VAL A O 1
ATOM 1375 N N . ALA A 1 173 ? 20.107 8.917 3.241 1.00 84.12 173 ALA A N 1
ATOM 1376 C CA . ALA A 1 173 ? 20.230 8.271 1.949 1.00 84.12 173 ALA A CA 1
ATOM 1377 C C . ALA A 1 173 ? 19.019 8.537 1.030 1.00 84.12 173 ALA A C 1
ATOM 1379 O O . ALA A 1 173 ? 19.178 8.756 -0.168 1.00 84.12 173 ALA A O 1
ATOM 1380 N N . SER A 1 174 ? 17.813 8.536 1.597 1.00 87.12 174 SER A N 1
ATOM 1381 C CA . SER A 1 174 ? 16.532 8.719 0.919 1.00 87.12 174 SER A CA 1
ATOM 1382 C C . SER A 1 174 ? 15.453 9.189 1.911 1.00 87.12 174 SER A C 1
ATOM 1384 O O . SER A 1 174 ? 14.856 8.385 2.639 1.00 87.12 174 SER A O 1
ATOM 1386 N N . PRO A 1 175 ? 15.142 10.499 1.942 1.00 90.06 175 PRO A N 1
ATOM 1387 C CA . PRO A 1 175 ? 14.087 11.035 2.801 1.00 90.06 175 PRO A CA 1
ATOM 1388 C C . PRO A 1 175 ? 12.718 10.387 2.561 1.00 90.06 175 PRO A C 1
ATOM 1390 O O . PRO A 1 175 ? 11.975 10.172 3.515 1.00 90.06 175 PRO A O 1
ATOM 1393 N N . SER A 1 176 ? 12.398 10.033 1.313 1.00 89.75 176 SER A N 1
ATOM 1394 C CA . SER A 1 176 ? 11.126 9.392 0.963 1.00 89.75 176 SER A CA 1
ATOM 1395 C C . SER A 1 176 ? 11.015 7.970 1.524 1.00 89.75 176 SER A C 1
ATOM 1397 O O . SER A 1 176 ? 9.945 7.586 1.985 1.00 89.75 176 SER A O 1
ATOM 1399 N N . ASP A 1 177 ? 12.103 7.198 1.597 1.00 91.06 177 ASP A N 1
ATOM 1400 C CA . ASP A 1 177 ? 12.051 5.857 2.205 1.00 91.06 177 ASP A CA 1
ATOM 1401 C C . ASP A 1 177 ? 11.874 5.933 3.727 1.00 91.06 177 ASP A C 1
ATOM 1403 O O . ASP A 1 177 ? 11.200 5.095 4.332 1.00 91.06 177 ASP A O 1
ATOM 1407 N N . ALA A 1 178 ? 12.396 6.992 4.353 1.00 94.19 178 ALA A N 1
ATOM 1408 C CA . ALA A 1 178 ? 12.112 7.292 5.753 1.00 94.19 178 ALA A CA 1
ATOM 1409 C C . ALA A 1 178 ? 10.621 7.613 5.988 1.00 94.19 178 ALA A C 1
ATOM 1411 O O . ALA A 1 178 ? 10.076 7.259 7.038 1.00 94.19 178 ALA A O 1
ATOM 1412 N N . VAL A 1 179 ? 9.934 8.207 5.004 1.00 95.50 179 VAL A N 1
ATOM 1413 C CA . VAL A 1 179 ? 8.471 8.395 5.027 1.00 95.50 179 VAL A CA 1
ATOM 1414 C C . VAL A 1 179 ? 7.749 7.054 4.939 1.00 95.50 179 VAL A C 1
ATOM 1416 O O . VAL A 1 179 ? 6.838 6.830 5.732 1.00 95.50 179 VAL A O 1
ATOM 1419 N N . VAL A 1 180 ? 8.168 6.140 4.054 1.00 96.31 180 VAL A N 1
ATOM 1420 C CA . VAL A 1 180 ? 7.580 4.786 3.958 1.00 96.31 180 VAL A CA 1
ATOM 1421 C C . VAL A 1 180 ? 7.703 4.044 5.286 1.00 96.31 180 VAL A C 1
ATOM 1423 O O . VAL A 1 180 ? 6.705 3.559 5.817 1.00 96.31 180 VAL A O 1
ATOM 1426 N N . LEU A 1 181 ? 8.905 4.023 5.872 1.00 96.81 181 LEU A N 1
ATOM 1427 C CA . LEU A 1 181 ? 9.140 3.420 7.185 1.00 96.81 181 LEU A CA 1
ATOM 1428 C C . LEU A 1 181 ? 8.232 4.038 8.257 1.00 96.81 181 LEU A C 1
ATOM 1430 O O . LEU A 1 181 ? 7.661 3.328 9.082 1.00 96.81 181 LEU A O 1
ATOM 1434 N N . THR A 1 182 ? 8.056 5.358 8.231 1.00 97.56 182 THR A N 1
ATOM 1435 C CA . THR A 1 182 ? 7.189 6.055 9.188 1.00 97.56 182 THR A CA 1
ATOM 1436 C C . THR A 1 182 ? 5.712 5.712 8.970 1.00 97.56 182 THR A C 1
ATOM 1438 O O . THR A 1 182 ? 5.013 5.438 9.943 1.00 97.56 182 THR A O 1
ATOM 1441 N N . LEU A 1 183 ? 5.238 5.632 7.723 1.00 97.56 183 LEU A N 1
ATOM 1442 C CA . LEU A 1 183 ? 3.880 5.178 7.399 1.00 97.56 183 LEU A CA 1
ATOM 1443 C C . LEU A 1 183 ? 3.632 3.741 7.867 1.00 97.56 183 LEU A C 1
ATOM 1445 O O . LEU A 1 183 ? 2.565 3.465 8.406 1.00 97.56 183 LEU A O 1
ATOM 1449 N N . MET A 1 184 ? 4.614 2.842 7.744 1.00 97.88 184 MET A N 1
ATOM 1450 C CA . MET A 1 184 ? 4.507 1.488 8.300 1.00 97.88 184 MET A CA 1
ATOM 1451 C C . MET A 1 184 ? 4.273 1.513 9.815 1.00 97.88 184 MET A C 1
ATOM 1453 O O . MET A 1 184 ? 3.458 0.743 10.316 1.00 97.88 184 MET A O 1
ATOM 1457 N N . LEU A 1 185 ? 4.948 2.406 10.549 1.00 97.81 185 LEU A N 1
ATOM 1458 C CA . LEU A 1 185 ? 4.737 2.557 11.994 1.00 97.81 185 LEU A CA 1
ATOM 1459 C C . LEU A 1 185 ? 3.343 3.102 12.316 1.00 97.81 185 LEU A C 1
ATOM 1461 O O . LEU A 1 185 ? 2.706 2.624 13.254 1.00 97.81 185 LEU A O 1
ATOM 1465 N N . VAL A 1 186 ? 2.881 4.088 11.542 1.00 96.88 186 VAL A N 1
ATOM 1466 C CA . VAL A 1 186 ? 1.557 4.710 11.689 1.00 96.88 186 VAL A CA 1
ATOM 1467 C C . VAL A 1 186 ? 0.449 3.682 11.454 1.00 96.88 186 VAL A C 1
ATOM 1469 O O . VAL A 1 186 ? -0.384 3.459 12.328 1.00 96.88 186 VAL A O 1
ATOM 1472 N N . ILE A 1 187 ? 0.464 3.021 10.295 1.00 96.56 187 ILE A N 1
ATOM 1473 C CA . ILE A 1 187 ? -0.570 2.058 9.895 1.00 96.56 187 ILE A CA 1
ATOM 1474 C C . ILE A 1 187 ? -0.484 0.780 10.739 1.00 96.56 187 ILE A C 1
ATOM 1476 O O . ILE A 1 187 ? -1.507 0.197 11.083 1.00 96.56 187 ILE A O 1
ATOM 1480 N N . GLY A 1 188 ? 0.723 0.375 11.143 1.00 94.75 188 GLY A N 1
ATOM 1481 C CA . GLY A 1 188 ? 0.945 -0.754 12.046 1.00 94.75 188 GLY A CA 1
ATOM 1482 C C . GLY A 1 188 ? 0.491 -0.526 13.491 1.00 94.75 188 GLY A C 1
ATOM 1483 O O . GLY A 1 188 ? 0.627 -1.433 14.308 1.00 94.75 188 GLY A O 1
ATOM 1484 N N . GLY A 1 189 ? -0.015 0.664 13.836 1.00 93.94 189 GLY A N 1
ATOM 1485 C CA . GLY A 1 189 ? -0.487 0.978 15.187 1.00 93.94 189 GLY A CA 1
ATOM 1486 C C . GLY A 1 189 ? 0.634 1.174 16.215 1.00 93.94 189 GLY A C 1
ATOM 1487 O O . GLY A 1 189 ? 0.384 1.180 17.419 1.00 93.94 189 GLY A O 1
ATOM 1488 N N . TYR A 1 190 ? 1.882 1.365 15.778 1.00 95.62 190 TYR A N 1
ATOM 1489 C CA . TYR A 1 190 ? 3.030 1.605 16.656 1.00 95.62 190 TYR A CA 1
ATOM 1490 C C . TYR A 1 190 ? 3.129 3.085 17.044 1.00 95.62 190 TYR A C 1
ATOM 1492 O O . TYR A 1 190 ? 4.130 3.749 16.776 1.00 95.62 190 TYR A O 1
ATOM 1500 N N . THR A 1 191 ? 2.085 3.612 17.685 1.00 92.62 191 THR A N 1
ATOM 1501 C CA . THR A 1 191 ? 1.858 5.047 17.916 1.00 92.62 191 THR A CA 1
ATOM 1502 C C . THR A 1 191 ? 3.049 5.796 18.530 1.00 92.62 191 THR A C 1
ATOM 1504 O O . THR A 1 191 ? 3.406 6.881 18.073 1.00 92.62 191 THR A O 1
ATOM 1507 N N . SER A 1 192 ? 3.711 5.233 19.546 1.00 94.44 192 SER A N 1
ATOM 1508 C CA . SER A 1 192 ? 4.869 5.875 20.190 1.00 94.44 192 SER A CA 1
ATOM 1509 C C . SER A 1 192 ? 6.079 5.969 19.253 1.00 94.44 192 SER A C 1
ATOM 1511 O O . SER A 1 192 ? 6.699 7.029 19.140 1.00 94.44 192 SER A O 1
ATOM 1513 N N . SER A 1 193 ? 6.385 4.883 18.539 1.00 96.50 193 SER A N 1
ATOM 1514 C CA . SER A 1 193 ? 7.436 4.840 17.520 1.00 96.50 193 SER A CA 1
ATOM 1515 C C . SER A 1 193 ? 7.115 5.759 16.344 1.00 96.50 193 SER A C 1
ATOM 1517 O O . SER A 1 193 ? 7.994 6.494 15.907 1.00 96.50 193 SER A O 1
ATOM 1519 N N . ALA A 1 194 ? 5.862 5.780 15.882 1.00 96.00 194 ALA A N 1
ATOM 1520 C CA . ALA A 1 194 ? 5.399 6.643 14.801 1.00 96.00 194 ALA A CA 1
ATOM 1521 C C . ALA A 1 194 ? 5.576 8.129 15.145 1.00 96.00 194 ALA A C 1
ATOM 1523 O O . ALA A 1 194 ? 6.199 8.861 14.381 1.00 96.00 194 ALA A O 1
ATOM 1524 N N . ARG A 1 195 ? 5.129 8.573 16.329 1.00 95.31 195 ARG A N 1
ATOM 1525 C CA . ARG A 1 195 ? 5.309 9.969 16.775 1.00 95.31 195 ARG A CA 1
ATOM 1526 C C . ARG A 1 195 ? 6.780 10.354 16.895 1.00 95.31 195 ARG A C 1
ATOM 1528 O O . ARG A 1 195 ? 7.157 11.452 16.490 1.00 95.31 195 ARG A O 1
ATOM 1535 N N . ARG A 1 196 ? 7.618 9.449 17.416 1.00 96.12 196 ARG A N 1
ATOM 1536 C CA . ARG A 1 196 ? 9.071 9.662 17.494 1.00 96.12 196 ARG A CA 1
ATOM 1537 C C . ARG A 1 196 ? 9.706 9.744 16.105 1.00 96.12 196 ARG A C 1
ATOM 1539 O O . ARG A 1 196 ? 10.569 10.581 15.894 1.00 96.12 196 ARG A O 1
ATOM 1546 N N . ALA A 1 197 ? 9.292 8.901 15.164 1.00 95.81 197 ALA A N 1
ATOM 1547 C CA . ALA A 1 197 ? 9.769 8.963 13.789 1.00 95.81 197 ALA A CA 1
ATOM 1548 C C . ALA A 1 197 ? 9.356 10.287 13.123 1.00 95.81 197 ALA A C 1
ATOM 1550 O O . ALA A 1 197 ? 10.213 11.013 12.625 1.00 95.81 197 ALA A O 1
ATOM 1551 N N . MET A 1 198 ? 8.076 10.664 13.211 1.00 94.69 198 MET A N 1
ATOM 1552 C CA . MET A 1 198 ? 7.555 11.914 12.647 1.00 94.69 198 MET A CA 1
ATOM 1553 C C . MET A 1 198 ? 8.265 13.158 13.198 1.00 94.69 198 MET A C 1
ATOM 1555 O O . MET A 1 198 ? 8.549 14.072 12.431 1.00 94.69 198 MET A O 1
ATOM 1559 N N . SER A 1 199 ? 8.603 13.197 14.493 1.00 93.12 199 SER A N 1
ATOM 1560 C CA . SER A 1 199 ? 9.317 14.344 15.078 1.00 93.12 199 SER A CA 1
ATOM 1561 C C . SER A 1 199 ? 10.776 14.460 14.626 1.00 93.12 199 SER A C 1
ATOM 1563 O O . SER A 1 199 ? 11.358 15.540 14.711 1.00 93.12 199 SER A O 1
ATOM 1565 N N . THR A 1 200 ? 11.370 13.371 14.129 1.00 91.88 200 THR A N 1
ATOM 1566 C CA . THR A 1 200 ? 12.753 13.356 13.625 1.00 91.88 200 THR A CA 1
ATOM 1567 C C . THR A 1 200 ? 12.882 13.711 12.147 1.00 91.88 200 THR A C 1
ATOM 1569 O O . THR A 1 200 ? 14.000 13.919 11.684 1.00 91.88 200 THR A O 1
ATOM 1572 N N . LEU A 1 201 ? 11.773 13.796 11.404 1.00 92.25 201 LEU A N 1
ATOM 1573 C CA . LEU A 1 201 ? 11.776 14.093 9.972 1.00 92.25 201 LEU A CA 1
ATOM 1574 C C . LEU A 1 201 ? 11.644 15.606 9.726 1.00 92.25 201 LEU A C 1
ATOM 1576 O O . LEU A 1 201 ? 10.555 16.160 9.894 1.00 92.25 201 LEU A O 1
ATOM 1580 N N . PRO A 1 202 ? 12.713 16.308 9.303 1.00 90.00 202 PRO A N 1
ATOM 1581 C CA . PRO A 1 202 ? 12.625 17.730 9.011 1.00 90.00 202 PRO A CA 1
ATOM 1582 C C . PRO A 1 202 ? 11.932 17.977 7.665 1.00 90.00 202 PRO A C 1
ATOM 1584 O O . PRO A 1 20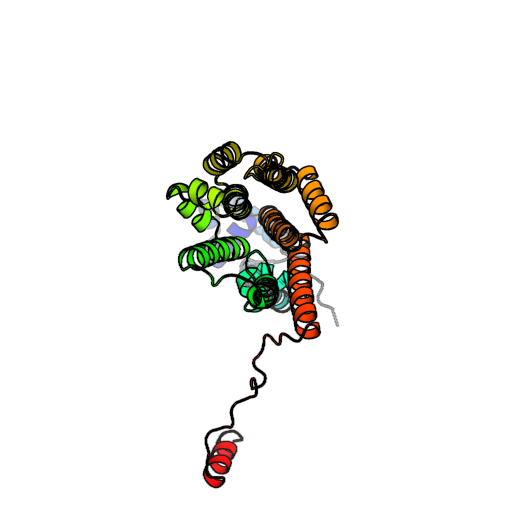2 ? 12.176 17.286 6.670 1.00 90.00 202 PRO A O 1
ATOM 1587 N N . ALA A 1 203 ? 11.119 19.033 7.618 1.00 89.00 203 ALA A N 1
ATOM 1588 C CA . ALA A 1 203 ? 10.576 19.551 6.369 1.00 89.00 203 ALA A CA 1
ATOM 1589 C C . ALA A 1 203 ? 11.702 20.047 5.453 1.00 89.00 203 ALA A C 1
ATOM 1591 O O . ALA A 1 203 ? 12.638 20.723 5.893 1.00 89.00 203 ALA A O 1
ATOM 1592 N N . LYS A 1 204 ? 11.589 19.742 4.160 1.00 89.12 204 LYS A N 1
ATOM 1593 C CA . LYS A 1 204 ? 12.530 20.178 3.133 1.00 89.12 204 LYS A CA 1
ATOM 1594 C C . LYS A 1 204 ? 12.511 21.700 3.007 1.00 89.12 204 LYS A C 1
ATOM 1596 O O . LYS A 1 204 ? 11.495 22.283 2.631 1.00 89.12 204 LYS A O 1
ATOM 1601 N N . LYS A 1 205 ? 13.652 22.336 3.278 1.00 85.88 205 LYS A N 1
ATOM 1602 C CA . LYS A 1 205 ? 13.909 23.742 2.945 1.00 85.88 205 LYS A CA 1
ATOM 1603 C C . LYS A 1 205 ? 14.637 23.808 1.601 1.00 85.88 205 LYS A C 1
ATOM 1605 O O . LYS A 1 205 ? 15.203 22.815 1.141 1.00 85.88 205 LYS A O 1
ATOM 1610 N N . SER A 1 206 ? 14.597 24.966 0.944 1.00 77.94 206 SER A N 1
ATOM 1611 C CA . SER A 1 206 ? 15.288 25.158 -0.337 1.00 77.94 206 SER A CA 1
ATOM 1612 C C . SER A 1 206 ? 16.765 24.759 -0.215 1.00 77.94 206 SER A C 1
ATOM 1614 O O . SER A 1 206 ? 17.457 25.234 0.682 1.00 77.94 206 SER A O 1
ATOM 1616 N N . GLY A 1 207 ? 17.222 23.843 -1.073 1.00 73.25 207 GLY A N 1
ATOM 1617 C CA . GLY A 1 207 ? 18.604 23.351 -1.085 1.00 73.25 207 GLY A CA 1
ATOM 1618 C C . GLY A 1 207 ? 18.999 22.394 0.049 1.00 73.25 207 GLY A C 1
ATOM 1619 O O . GLY A 1 207 ? 20.145 21.956 0.069 1.00 73.25 207 GLY A O 1
ATOM 1620 N N . SER A 1 208 ? 18.094 22.034 0.969 1.00 81.12 208 SER A N 1
ATOM 1621 C CA . SER A 1 208 ? 18.389 21.096 2.059 1.00 81.12 208 SER A CA 1
ATOM 1622 C C . SER A 1 208 ? 17.826 19.698 1.800 1.00 81.12 208 SER A C 1
ATOM 1624 O O . SER A 1 208 ? 16.835 19.512 1.086 1.00 81.12 208 SER A O 1
ATOM 1626 N N . LEU A 1 209 ? 18.433 18.703 2.446 1.00 84.00 209 LEU A N 1
ATOM 1627 C CA . LEU A 1 209 ? 17.821 17.391 2.622 1.00 84.00 209 LEU A CA 1
ATOM 1628 C C . LEU A 1 209 ? 16.568 17.540 3.504 1.00 84.00 209 LEU A C 1
ATOM 1630 O O . LEU A 1 209 ? 16.578 18.307 4.470 1.00 84.00 209 LEU A O 1
ATOM 1634 N N . GLY A 1 210 ? 15.484 16.849 3.164 1.00 88.44 210 GLY A N 1
ATOM 1635 C CA . GLY A 1 210 ? 14.245 16.903 3.933 1.00 88.44 210 GLY A CA 1
ATOM 1636 C C . GLY A 1 210 ? 13.073 16.236 3.235 1.00 88.44 210 GLY A C 1
ATOM 1637 O O . GLY A 1 210 ? 13.126 15.953 2.036 1.00 88.44 210 GLY A O 1
ATOM 1638 N N . VAL A 1 211 ? 12.016 16.022 4.011 1.00 91.00 211 VAL A N 1
ATOM 1639 C CA . VAL A 1 211 ? 10.742 15.463 3.556 1.00 91.00 211 VAL A CA 1
ATOM 1640 C C . VAL A 1 211 ? 9.888 16.569 2.942 1.00 91.00 211 VAL A C 1
ATOM 1642 O O . VAL A 1 211 ? 9.840 17.690 3.456 1.00 91.00 211 VAL A O 1
ATOM 1645 N N . THR A 1 212 ? 9.232 16.292 1.820 1.00 92.06 212 THR A N 1
ATOM 1646 C CA . THR A 1 212 ? 8.367 17.277 1.164 1.00 92.06 212 THR A CA 1
ATOM 1647 C C . THR A 1 212 ? 7.153 17.620 2.028 1.00 92.06 212 THR A C 1
ATOM 1649 O O . THR A 1 212 ? 6.727 16.849 2.887 1.00 92.06 212 THR A O 1
ATOM 1652 N N . VAL A 1 213 ? 6.567 18.794 1.788 1.00 91.75 213 VAL A N 1
ATOM 1653 C CA . VAL A 1 213 ? 5.365 19.229 2.517 1.00 91.75 213 VAL A CA 1
ATOM 1654 C C . VAL A 1 213 ? 4.211 18.242 2.316 1.00 91.75 213 VAL A C 1
ATOM 1656 O O . VAL A 1 213 ? 3.500 17.942 3.269 1.00 91.75 213 VAL A O 1
ATOM 1659 N N . ASP A 1 214 ? 4.057 17.693 1.112 1.00 92.62 214 ASP A N 1
ATOM 1660 C CA . ASP A 1 214 ? 2.997 16.725 0.812 1.00 92.62 214 ASP A CA 1
ATOM 1661 C C . ASP A 1 214 ? 3.231 15.377 1.509 1.00 92.62 214 ASP A C 1
ATOM 1663 O O . ASP A 1 214 ? 2.293 14.777 2.026 1.00 92.62 214 ASP A O 1
ATOM 1667 N N . GLU A 1 215 ? 4.475 14.903 1.598 1.00 94.69 215 GLU A N 1
ATOM 1668 C CA . GLU A 1 215 ? 4.803 13.690 2.362 1.00 94.69 215 GLU A CA 1
ATOM 1669 C C . GLU A 1 215 ? 4.529 13.872 3.864 1.00 94.69 215 GLU A C 1
ATOM 1671 O O . GLU A 1 215 ? 3.968 12.978 4.497 1.00 94.69 215 GLU A O 1
ATOM 1676 N N . LEU A 1 216 ? 4.846 15.041 4.435 1.00 94.12 216 LEU A N 1
ATOM 1677 C CA . LEU A 1 216 ? 4.492 15.357 5.825 1.00 94.12 216 LEU A CA 1
ATOM 1678 C C . LEU A 1 216 ? 2.971 15.416 6.028 1.00 94.12 216 LEU A C 1
ATOM 1680 O O . LEU A 1 216 ? 2.468 14.860 7.002 1.00 94.12 216 LEU A O 1
ATOM 1684 N N . ARG A 1 217 ? 2.227 16.031 5.097 1.00 94.69 217 ARG A N 1
ATOM 1685 C CA . ARG A 1 217 ? 0.753 16.043 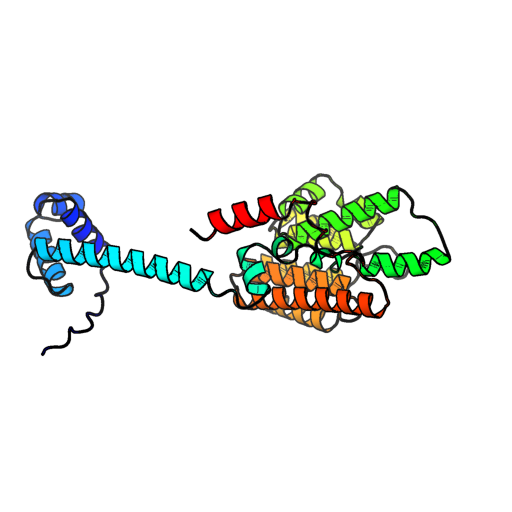5.121 1.00 94.69 217 ARG A CA 1
ATOM 1686 C C . ARG A 1 217 ? 0.176 14.633 5.052 1.00 94.69 217 ARG A C 1
ATOM 1688 O O . ARG A 1 217 ? -0.737 14.329 5.812 1.00 94.69 217 ARG A O 1
ATOM 1695 N N . ALA A 1 218 ? 0.728 13.769 4.202 1.00 95.56 218 ALA A N 1
ATOM 1696 C CA . ALA A 1 218 ? 0.318 12.372 4.095 1.00 95.56 218 ALA A CA 1
ATOM 1697 C C . ALA A 1 218 ? 0.547 11.597 5.398 1.00 95.56 218 ALA A C 1
ATOM 1699 O O . ALA A 1 218 ? -0.344 10.874 5.836 1.00 95.56 218 ALA A O 1
ATOM 1700 N N . LEU A 1 219 ? 1.695 11.793 6.056 1.00 96.31 219 LEU A N 1
ATOM 1701 C CA . LEU A 1 219 ? 1.975 11.201 7.367 1.00 96.31 219 LEU A CA 1
ATOM 1702 C C . LEU A 1 219 ? 0.976 11.662 8.431 1.00 96.31 219 LEU A C 1
ATOM 1704 O O . LEU A 1 219 ? 0.436 10.838 9.168 1.00 96.31 219 LEU A O 1
ATOM 1708 N N . THR A 1 220 ? 0.711 12.967 8.504 1.00 95.38 220 THR A N 1
ATOM 1709 C CA . THR A 1 220 ? -0.262 13.523 9.451 1.00 95.38 220 THR A CA 1
ATOM 1710 C C . THR A 1 220 ? -1.670 13.007 9.172 1.00 95.38 220 THR A C 1
ATOM 1712 O O . THR A 1 220 ? -2.338 12.569 10.103 1.00 95.38 220 THR A O 1
ATOM 1715 N N . ALA A 1 221 ? -2.104 12.987 7.909 1.00 96.56 221 ALA A N 1
ATOM 1716 C CA . ALA A 1 221 ? -3.417 12.480 7.527 1.00 96.56 221 ALA A CA 1
ATOM 1717 C C . ALA A 1 221 ? -3.560 10.981 7.837 1.00 96.56 221 ALA A C 1
ATOM 1719 O O . ALA A 1 221 ? -4.554 10.570 8.428 1.00 96.56 221 ALA A O 1
ATOM 1720 N N . ALA A 1 222 ? -2.554 10.159 7.527 1.00 96.31 222 ALA A N 1
ATOM 1721 C CA . ALA A 1 222 ? -2.572 8.740 7.878 1.00 96.31 222 ALA A CA 1
ATOM 1722 C C . ALA A 1 222 ? -2.631 8.534 9.402 1.00 96.31 222 ALA A C 1
ATOM 1724 O O . ALA A 1 222 ? -3.393 7.698 9.881 1.00 96.31 222 ALA A O 1
ATOM 1725 N N . SER A 1 223 ? -1.877 9.330 10.166 1.00 95.44 223 SER A N 1
ATOM 1726 C CA . SER A 1 223 ? -1.888 9.279 11.631 1.00 95.44 223 SER A CA 1
ATOM 1727 C C . SER A 1 223 ? -3.250 9.664 12.208 1.00 95.44 223 SER A C 1
ATOM 1729 O O . SER A 1 223 ? -3.820 8.913 12.996 1.00 95.44 223 SER A O 1
ATOM 1731 N N . ASP A 1 224 ? -3.840 10.770 11.749 1.00 94.31 224 ASP A N 1
ATOM 1732 C CA . ASP A 1 224 ? -5.174 11.205 12.174 1.00 94.31 224 ASP A CA 1
ATOM 1733 C C . ASP A 1 224 ? -6.273 10.211 11.762 1.00 94.31 224 ASP A C 1
ATOM 1735 O O . ASP A 1 224 ? -7.240 10.005 12.501 1.00 94.31 224 ASP A O 1
ATOM 1739 N N . ALA A 1 225 ? -6.127 9.560 10.605 1.00 93.88 225 ALA A N 1
ATOM 1740 C CA . ALA A 1 225 ? -7.057 8.538 10.141 1.00 93.88 225 ALA A CA 1
ATOM 1741 C C . ALA A 1 225 ? -7.066 7.292 11.042 1.00 93.88 225 ALA A C 1
ATOM 1743 O O . ALA A 1 225 ? -8.127 6.674 11.163 1.00 93.88 225 ALA A O 1
ATOM 1744 N N . ILE A 1 226 ? -5.925 6.951 11.658 1.00 92.25 226 ILE A N 1
ATOM 1745 C CA . ILE A 1 226 ? -5.760 5.833 12.599 1.00 92.25 226 ILE A CA 1
ATOM 1746 C C . ILE A 1 226 ? -6.132 6.246 14.028 1.00 92.25 226 ILE A C 1
ATOM 1748 O O . ILE A 1 226 ? -6.983 5.613 14.645 1.00 92.25 226 ILE A O 1
ATOM 1752 N N . GLU A 1 227 ? -5.524 7.310 14.562 1.00 89.00 227 GLU A N 1
ATOM 1753 C CA . GLU A 1 227 ? -5.669 7.692 15.974 1.00 89.00 227 GLU A CA 1
ATOM 1754 C C . GLU A 1 227 ? -7.055 8.270 16.291 1.00 89.00 227 GLU A C 1
ATOM 1756 O O . GLU A 1 227 ? -7.576 8.060 17.384 1.00 89.00 227 GLU A O 1
ATOM 1761 N N . LYS A 1 228 ? -7.660 9.008 15.351 1.00 84.31 228 LYS A N 1
ATOM 1762 C CA . LYS A 1 228 ? -8.919 9.742 15.579 1.00 84.31 228 LYS A CA 1
ATOM 1763 C C . LYS A 1 228 ? -10.098 9.183 14.788 1.00 84.31 228 LYS A C 1
ATOM 1765 O O . LYS A 1 228 ? -11.189 9.733 14.884 1.00 84.31 228 LYS A O 1
ATOM 1770 N N . SER A 1 229 ? -9.886 8.142 13.976 1.00 82.56 229 SER A N 1
ATOM 1771 C CA . SER A 1 229 ? -10.881 7.652 13.005 1.00 82.56 229 SER A CA 1
ATOM 1772 C C . SER A 1 229 ? -11.473 8.782 12.144 1.00 82.56 229 SER A C 1
ATOM 1774 O O . SER A 1 229 ? -12.649 8.770 11.799 1.00 82.56 229 SER A O 1
ATOM 1776 N N . ASN A 1 230 ? -10.660 9.790 11.808 1.00 87.31 230 ASN A N 1
ATOM 1777 C CA . ASN A 1 230 ? -11.131 10.994 11.128 1.00 87.31 230 ASN A CA 1
ATOM 1778 C C . ASN A 1 230 ? -11.369 10.718 9.635 1.00 87.31 230 ASN A C 1
ATOM 1780 O O . ASN A 1 230 ? -10.432 10.384 8.907 1.00 87.31 230 ASN A O 1
ATOM 1784 N N . ASP A 1 231 ? -12.605 10.873 9.164 1.00 90.44 231 ASP A N 1
ATOM 1785 C CA . ASP A 1 231 ? -12.955 10.712 7.745 1.00 90.44 231 ASP A CA 1
ATOM 1786 C C . ASP A 1 231 ? -12.379 11.829 6.870 1.00 90.44 231 ASP A C 1
ATOM 1788 O O . ASP A 1 231 ? -11.973 11.579 5.737 1.00 90.44 231 ASP A O 1
ATOM 1792 N N . SER A 1 232 ? -12.227 13.037 7.418 1.00 93.44 232 SER A N 1
ATOM 1793 C CA . SER A 1 232 ? -11.609 14.166 6.706 1.00 93.44 232 SER A CA 1
ATOM 1794 C C . SER A 1 232 ? -10.154 13.873 6.340 1.00 93.44 232 SER A C 1
ATOM 1796 O O . SER A 1 232 ? -9.656 14.342 5.321 1.00 93.44 232 SER A O 1
ATOM 1798 N N . ALA A 1 233 ? -9.469 13.065 7.154 1.00 94.06 233 ALA A N 1
ATOM 1799 C CA . ALA A 1 233 ? -8.099 12.656 6.883 1.00 94.06 233 ALA A CA 1
ATOM 1800 C C . ALA A 1 233 ? -8.016 11.663 5.709 1.00 94.06 233 ALA A C 1
ATOM 1802 O O . ALA A 1 233 ? -7.076 11.722 4.921 1.00 94.06 233 ALA A O 1
ATOM 1803 N N . ILE A 1 234 ? -9.028 10.803 5.541 1.00 95.31 234 ILE A N 1
ATOM 1804 C CA . ILE A 1 234 ? -9.150 9.924 4.370 1.00 95.31 234 ILE A CA 1
ATOM 1805 C C . ILE A 1 234 ? -9.423 10.745 3.107 1.00 95.31 234 ILE A C 1
ATOM 1807 O O . ILE A 1 234 ? -8.776 10.515 2.089 1.00 95.31 234 ILE A O 1
ATOM 1811 N N . VAL A 1 235 ? -10.332 11.723 3.181 1.00 94.31 235 VAL A N 1
ATOM 1812 C CA . VAL A 1 235 ? -10.627 12.635 2.060 1.00 94.31 235 VAL A CA 1
ATOM 1813 C C . VAL A 1 235 ? -9.371 13.394 1.630 1.00 94.31 235 VAL A C 1
ATOM 1815 O O . VAL A 1 235 ? -9.037 13.395 0.452 1.00 94.31 235 VAL A O 1
ATOM 1818 N N . ALA A 1 236 ? -8.596 13.924 2.579 1.00 95.38 236 ALA A N 1
ATOM 1819 C CA . ALA A 1 236 ? -7.339 14.598 2.260 1.00 95.38 236 ALA A CA 1
ATOM 1820 C C . ALA A 1 236 ? -6.346 13.685 1.512 1.00 95.38 236 ALA A C 1
ATOM 1822 O O . ALA A 1 236 ? -5.646 14.145 0.612 1.00 95.38 236 ALA A O 1
ATOM 1823 N N . ILE A 1 237 ? -6.275 12.391 1.857 1.00 96.19 237 ILE A N 1
ATOM 1824 C CA . ILE A 1 237 ? -5.430 11.423 1.138 1.00 96.19 237 ILE A CA 1
ATOM 1825 C C . ILE A 1 237 ? -5.925 11.213 -0.297 1.00 96.19 237 ILE A C 1
ATOM 1827 O O . ILE A 1 237 ? -5.094 11.159 -1.203 1.00 96.19 237 ILE A O 1
ATOM 1831 N N . HIS A 1 238 ? -7.240 11.149 -0.527 1.00 95.44 238 HIS A N 1
ATOM 1832 C CA . HIS A 1 238 ? -7.807 11.104 -1.883 1.00 95.44 238 HIS A CA 1
ATOM 1833 C C . HIS A 1 238 ? -7.428 12.333 -2.710 1.00 95.44 238 HIS A C 1
ATOM 1835 O O . HIS A 1 238 ? -6.881 12.177 -3.800 1.00 95.44 238 HIS A O 1
ATOM 1841 N N . ASP A 1 239 ? -7.597 13.538 -2.166 1.00 95.06 239 ASP A N 1
ATOM 1842 C CA . ASP A 1 239 ? -7.245 14.782 -2.867 1.00 95.06 239 ASP A CA 1
ATOM 1843 C C . ASP A 1 239 ? -5.745 14.824 -3.232 1.00 95.06 239 ASP A C 1
ATOM 1845 O O . ASP A 1 239 ? -5.336 15.276 -4.311 1.00 95.06 239 ASP A O 1
ATOM 1849 N N . MET A 1 240 ? -4.884 14.304 -2.347 1.00 95.88 240 MET A N 1
ATOM 1850 C CA . MET A 1 240 ? -3.449 14.157 -2.619 1.00 95.88 240 MET A CA 1
ATOM 1851 C C . MET A 1 240 ? -3.164 13.120 -3.718 1.00 95.88 240 MET A C 1
ATOM 1853 O O . MET A 1 240 ? -2.250 13.311 -4.524 1.00 95.88 240 MET A O 1
ATOM 1857 N N . ILE A 1 241 ? -3.933 12.031 -3.792 1.00 95.44 241 ILE A N 1
ATOM 1858 C CA . ILE A 1 241 ? -3.825 11.037 -4.869 1.00 95.44 241 ILE A CA 1
ATOM 1859 C C . ILE A 1 241 ? -4.176 11.692 -6.208 1.00 95.44 241 ILE A C 1
ATOM 1861 O O . ILE A 1 241 ? -3.382 11.611 -7.146 1.00 95.44 241 ILE A O 1
ATOM 1865 N N . GLU A 1 242 ? -5.305 12.391 -6.302 1.00 93.25 242 GLU A N 1
ATOM 1866 C CA . GLU A 1 242 ? -5.750 13.049 -7.539 1.00 93.25 242 GLU A CA 1
ATOM 1867 C C . GLU A 1 242 ? -4.750 14.104 -8.036 1.00 93.25 242 GLU A C 1
ATOM 1869 O O . GLU A 1 242 ? -4.430 14.159 -9.224 1.00 93.25 242 GLU A O 1
ATOM 1874 N N . SER A 1 243 ? -4.159 14.874 -7.122 1.00 91.25 243 SER A N 1
ATOM 1875 C CA . SER A 1 243 ? -3.168 15.909 -7.449 1.00 91.25 243 SER A CA 1
ATOM 1876 C C . SER A 1 243 ? -1.737 15.391 -7.684 1.00 91.25 243 SER A C 1
ATOM 1878 O O . SER A 1 243 ? -0.851 16.163 -8.062 1.00 91.25 243 SER A O 1
ATOM 1880 N N . SER A 1 244 ? -1.468 14.092 -7.496 1.00 88.38 244 SER A N 1
ATOM 1881 C CA . SER A 1 244 ? -0.113 13.513 -7.567 1.00 88.38 244 SER A CA 1
ATOM 1882 C C . SER A 1 244 ? 0.223 12.780 -8.869 1.00 88.38 244 SER A C 1
ATOM 1884 O O . SER A 1 244 ? 1.261 12.121 -8.935 1.00 88.38 244 SER A O 1
ATOM 1886 N N . ALA A 1 245 ? -0.568 12.945 -9.935 1.00 79.44 245 ALA A N 1
ATOM 1887 C CA . ALA A 1 245 ? -0.351 12.274 -11.226 1.00 79.44 245 ALA A CA 1
ATOM 1888 C C . ALA A 1 245 ? 1.078 12.440 -11.798 1.00 79.44 245 ALA A C 1
ATOM 1890 O O . ALA A 1 245 ? 1.637 11.507 -12.365 1.00 79.44 245 ALA A O 1
ATOM 1891 N N . ALA A 1 246 ? 1.719 13.597 -11.592 1.00 78.88 246 ALA A N 1
ATOM 1892 C CA . ALA A 1 246 ? 3.090 13.857 -12.050 1.00 78.88 246 ALA A CA 1
ATOM 1893 C C . ALA A 1 246 ? 4.195 13.200 -11.186 1.00 78.88 246 ALA A C 1
ATOM 1895 O O . ALA A 1 246 ? 5.378 13.292 -11.515 1.00 78.88 246 ALA A O 1
ATOM 1896 N N . ARG A 1 247 ? 3.841 12.570 -10.058 1.00 89.62 247 ARG A N 1
ATOM 1897 C CA . ARG A 1 247 ? 4.764 11.946 -9.093 1.00 89.62 247 ARG A CA 1
ATOM 1898 C C . ARG A 1 247 ? 4.332 10.496 -8.821 1.00 89.62 247 ARG A C 1
ATOM 1900 O O . ARG A 1 247 ? 3.824 10.212 -7.735 1.00 89.62 247 ARG A O 1
ATOM 1907 N N . PRO A 1 248 ? 4.565 9.560 -9.760 1.00 90.56 248 PRO A N 1
ATOM 1908 C CA . PRO A 1 248 ? 3.998 8.210 -9.701 1.00 90.56 248 PRO A CA 1
ATOM 1909 C C . PRO A 1 248 ? 4.389 7.445 -8.431 1.00 90.56 248 PRO A C 1
ATOM 1911 O O . PRO A 1 248 ? 3.541 6.846 -7.788 1.00 90.56 248 PRO A O 1
ATOM 1914 N N . VAL A 1 249 ? 5.647 7.534 -7.982 1.00 91.31 249 VAL A N 1
ATOM 1915 C CA . VAL A 1 249 ? 6.093 6.856 -6.747 1.00 91.31 249 VAL A CA 1
ATOM 1916 C C . VAL A 1 249 ? 5.337 7.352 -5.509 1.00 91.31 249 VAL A C 1
ATOM 1918 O O . VAL A 1 249 ? 4.918 6.548 -4.679 1.00 91.31 249 VAL A O 1
ATOM 1921 N N . TYR A 1 250 ? 5.126 8.665 -5.400 1.00 93.69 250 TYR A N 1
ATOM 1922 C CA . TYR A 1 250 ? 4.370 9.253 -4.295 1.00 93.69 250 TYR A CA 1
ATOM 1923 C C . TYR A 1 250 ? 2.886 8.871 -4.374 1.00 93.69 250 TYR A C 1
ATOM 1925 O O . TYR A 1 250 ? 2.286 8.500 -3.370 1.00 93.69 250 TYR A O 1
ATOM 1933 N N . ARG A 1 251 ? 2.312 8.861 -5.579 1.00 95.62 251 ARG A N 1
ATOM 1934 C CA . ARG A 1 251 ? 0.945 8.392 -5.814 1.00 95.62 251 ARG A CA 1
ATOM 1935 C C . ARG A 1 251 ? 0.761 6.922 -5.421 1.00 95.62 251 ARG A C 1
ATOM 1937 O O . ARG A 1 251 ? -0.191 6.602 -4.715 1.00 95.62 251 ARG A O 1
ATOM 1944 N N . HIS A 1 252 ? 1.695 6.041 -5.792 1.00 96.06 252 HIS A N 1
ATOM 1945 C CA . HIS A 1 252 ? 1.689 4.633 -5.377 1.00 96.06 252 HIS A CA 1
ATOM 1946 C C . HIS A 1 252 ? 1.720 4.497 -3.850 1.00 96.06 252 HIS A C 1
ATOM 1948 O O . HIS A 1 252 ? 0.975 3.695 -3.289 1.00 96.06 252 HIS A O 1
ATOM 1954 N N . LEU A 1 253 ? 2.554 5.295 -3.173 1.00 96.44 253 LEU A N 1
ATOM 1955 C CA . LEU A 1 253 ? 2.639 5.317 -1.713 1.00 96.44 253 LEU A CA 1
ATOM 1956 C C . LEU A 1 253 ? 1.300 5.686 -1.068 1.00 96.44 253 LEU A C 1
ATOM 1958 O O . LEU A 1 253 ? 0.867 5.018 -0.127 1.00 96.44 253 LEU A O 1
ATOM 1962 N N . LEU A 1 254 ? 0.631 6.717 -1.584 1.00 97.56 254 LEU A N 1
ATOM 1963 C CA . LEU A 1 254 ? -0.676 7.141 -1.090 1.00 97.56 254 LEU A CA 1
ATOM 1964 C C . LEU A 1 254 ? -1.761 6.092 -1.347 1.00 97.56 254 LEU A C 1
ATOM 1966 O O . LEU A 1 254 ? -2.548 5.810 -0.449 1.00 97.56 254 LEU A O 1
ATOM 1970 N N . LEU A 1 255 ? -1.780 5.473 -2.529 1.00 97.94 255 LEU A N 1
ATOM 1971 C CA . LEU A 1 255 ? -2.722 4.402 -2.851 1.00 97.94 255 LEU A CA 1
ATOM 1972 C C . LEU A 1 255 ? -2.532 3.185 -1.932 1.00 97.94 255 LEU A C 1
ATOM 1974 O O . LEU A 1 255 ? -3.501 2.686 -1.367 1.00 97.94 255 LEU A O 1
ATOM 1978 N N . ALA A 1 256 ? -1.292 2.742 -1.711 1.00 97.62 256 ALA A N 1
ATOM 1979 C CA . ALA A 1 256 ? -1.005 1.653 -0.777 1.00 97.62 256 ALA A CA 1
ATOM 1980 C C . ALA A 1 256 ? -1.388 2.026 0.670 1.00 97.62 256 ALA A C 1
ATOM 1982 O O . ALA A 1 256 ? -2.013 1.233 1.373 1.00 97.62 256 ALA A O 1
ATOM 1983 N N . THR A 1 257 ? -1.112 3.265 1.092 1.00 98.00 257 THR A N 1
ATOM 1984 C CA . THR A 1 257 ? -1.566 3.795 2.391 1.00 98.00 257 THR A CA 1
ATOM 1985 C C . THR A 1 257 ? -3.085 3.695 2.519 1.00 98.00 257 THR A C 1
ATOM 1987 O O . THR A 1 257 ? -3.597 3.115 3.474 1.00 98.00 257 THR A O 1
ATOM 1990 N N . LEU A 1 258 ? -3.813 4.213 1.532 1.00 97.69 258 LEU A N 1
ATOM 1991 C CA . LEU A 1 258 ? -5.269 4.254 1.518 1.00 97.69 258 LEU A CA 1
ATOM 1992 C C . LEU A 1 258 ? -5.892 2.848 1.503 1.00 97.69 258 LEU A C 1
ATOM 1994 O O . LEU A 1 258 ? -6.870 2.606 2.210 1.00 97.69 258 LEU A O 1
ATOM 1998 N N . PHE A 1 259 ? -5.294 1.907 0.767 1.00 98.00 259 PHE A N 1
ATOM 1999 C CA . PHE A 1 259 ? -5.686 0.497 0.774 1.00 98.00 259 PHE A CA 1
ATOM 2000 C C . PHE A 1 259 ? -5.653 -0.081 2.193 1.00 98.00 259 PHE A C 1
ATOM 2002 O O . PHE A 1 259 ? -6.643 -0.648 2.663 1.00 98.00 259 PHE A O 1
ATOM 2009 N N . HIS A 1 260 ? -4.538 0.096 2.908 1.00 97.81 260 HIS A N 1
ATOM 2010 C CA . HIS A 1 260 ? -4.410 -0.416 4.270 1.00 97.81 260 HIS A CA 1
ATOM 2011 C C . HIS A 1 260 ? -5.325 0.310 5.262 1.00 97.81 260 HIS A C 1
ATOM 2013 O O . HIS A 1 260 ? -5.898 -0.344 6.133 1.00 97.81 260 HIS A O 1
ATOM 2019 N N . LEU A 1 261 ? -5.535 1.622 5.108 1.00 96.69 261 LEU A N 1
ATOM 2020 C CA . LEU A 1 261 ? -6.485 2.371 5.936 1.00 96.69 261 LEU A CA 1
ATOM 2021 C C . LEU A 1 261 ? -7.920 1.844 5.778 1.00 96.69 261 LEU A C 1
ATOM 2023 O O . LEU A 1 261 ? -8.599 1.626 6.781 1.00 96.69 261 LEU A O 1
ATOM 2027 N N . TYR A 1 262 ? -8.377 1.573 4.550 1.00 95.62 262 TYR A N 1
ATOM 2028 C CA . TYR A 1 262 ? -9.704 0.985 4.336 1.00 95.62 262 TYR A CA 1
ATOM 2029 C C . TYR A 1 262 ? -9.818 -0.437 4.881 1.00 95.62 262 TYR A C 1
ATOM 2031 O O . TYR A 1 262 ? -10.836 -0.774 5.488 1.00 95.62 262 TYR A O 1
ATOM 2039 N N . ARG A 1 263 ? -8.761 -1.248 4.753 1.00 94.75 263 ARG A N 1
ATOM 2040 C CA . ARG A 1 263 ? -8.718 -2.584 5.366 1.00 94.75 263 ARG A CA 1
ATOM 2041 C C . ARG A 1 263 ? -8.861 -2.531 6.881 1.00 94.75 263 ARG A C 1
ATOM 2043 O O . ARG A 1 263 ? -9.648 -3.292 7.432 1.00 94.75 263 ARG A O 1
ATOM 2050 N N . LEU A 1 264 ? -8.136 -1.631 7.543 1.00 93.56 264 LEU A N 1
ATOM 2051 C CA . LEU A 1 264 ? -8.203 -1.465 8.998 1.00 93.56 264 LEU A CA 1
ATOM 2052 C C . LEU A 1 264 ? -9.583 -0.989 9.470 1.00 93.56 264 LEU A C 1
ATOM 2054 O O . LEU A 1 264 ? -10.008 -1.344 10.564 1.00 93.56 264 LEU A O 1
ATOM 2058 N N . ARG A 1 265 ? -10.303 -0.235 8.635 1.00 91.75 265 ARG A N 1
ATOM 2059 C CA . ARG A 1 265 ? -11.678 0.216 8.902 1.00 91.75 265 ARG A CA 1
ATOM 2060 C C . ARG A 1 265 ? -12.757 -0.812 8.542 1.00 91.75 265 ARG A C 1
ATOM 2062 O O . ARG A 1 265 ? -13.932 -0.548 8.770 1.00 91.75 265 ARG A O 1
ATOM 2069 N N . GLY A 1 266 ? -12.386 -1.957 7.967 1.00 90.06 266 GLY A N 1
ATOM 2070 C CA . GLY A 1 266 ? -13.335 -2.981 7.518 1.00 90.06 266 GLY A CA 1
ATOM 2071 C C . GLY A 1 266 ? -14.115 -2.617 6.247 1.00 90.06 266 GLY A C 1
ATOM 2072 O O . GLY A 1 266 ? -15.063 -3.315 5.894 1.00 90.06 266 GLY A O 1
ATOM 2073 N N . ASP A 1 267 ? -13.725 -1.559 5.530 1.00 91.88 267 ASP A N 1
ATOM 2074 C CA . ASP A 1 267 ? -14.364 -1.151 4.275 1.00 91.88 267 ASP A CA 1
ATOM 2075 C C . ASP A 1 267 ? -13.765 -1.928 3.095 1.00 91.88 267 ASP A C 1
ATOM 2077 O O . ASP A 1 267 ? -12.896 -1.453 2.358 1.00 91.88 267 ASP A O 1
ATOM 2081 N N . ALA A 1 268 ? -14.215 -3.175 2.947 1.00 89.88 268 ALA A N 1
ATOM 2082 C CA . ALA A 1 268 ? -13.703 -4.086 1.929 1.00 89.88 268 ALA A CA 1
ATOM 2083 C C . ALA A 1 268 ? -13.959 -3.594 0.496 1.00 89.88 268 ALA A C 1
ATOM 2085 O O . ALA A 1 268 ? -13.139 -3.843 -0.385 1.00 89.88 268 ALA A O 1
ATOM 2086 N N . VAL A 1 269 ? -15.066 -2.880 0.261 1.00 89.12 269 VAL A N 1
ATOM 2087 C CA . VAL A 1 269 ? -15.430 -2.384 -1.073 1.00 89.12 269 VAL A CA 1
ATOM 2088 C C . VAL A 1 269 ? -14.454 -1.300 -1.507 1.00 89.12 269 VAL A C 1
ATOM 2090 O O . VAL A 1 269 ? -13.853 -1.412 -2.575 1.00 89.12 269 VAL A O 1
ATOM 2093 N N . ARG A 1 270 ? -14.237 -0.275 -0.671 1.00 92.94 270 ARG A N 1
ATOM 2094 C CA . ARG A 1 270 ? -13.292 0.795 -1.015 1.00 92.94 270 ARG A CA 1
ATOM 2095 C C . ARG A 1 270 ? -11.855 0.290 -1.050 1.00 92.94 270 ARG A C 1
ATOM 2097 O O . ARG A 1 270 ? -11.114 0.680 -1.948 1.00 92.94 270 ARG A O 1
ATOM 2104 N N . ALA A 1 271 ? -11.471 -0.616 -0.147 1.00 95.25 271 ALA A N 1
ATOM 2105 C CA . ALA A 1 271 ? -10.157 -1.254 -0.203 1.00 95.25 271 ALA A CA 1
ATOM 2106 C C . ALA A 1 271 ? -9.951 -2.018 -1.523 1.00 95.25 271 ALA A C 1
ATOM 2108 O O . ALA A 1 271 ? -8.913 -1.856 -2.160 1.00 95.25 271 ALA A O 1
ATOM 2109 N N . SER A 1 272 ? -10.949 -2.782 -1.979 1.00 94.44 272 SER A N 1
ATOM 2110 C CA . SER A 1 272 ? -10.899 -3.465 -3.276 1.00 94.44 272 SER A CA 1
ATOM 2111 C C . SER A 1 272 ? -10.703 -2.477 -4.430 1.00 94.44 272 SER A C 1
ATOM 2113 O O . SER A 1 272 ? -9.759 -2.624 -5.204 1.00 94.44 272 SER A O 1
ATOM 2115 N N . CYS A 1 273 ? -11.499 -1.403 -4.491 1.00 94.31 273 CYS A N 1
ATOM 2116 C CA . CYS A 1 273 ? -11.360 -0.380 -5.533 1.00 94.31 273 CYS A CA 1
ATOM 2117 C C . CYS A 1 273 ? -9.961 0.261 -5.559 1.00 94.31 273 CYS A C 1
ATOM 2119 O O . CYS A 1 273 ? -9.418 0.521 -6.631 1.00 94.31 273 CYS A O 1
ATOM 2121 N N . VAL A 1 274 ? -9.350 0.502 -4.393 1.00 96.94 274 VAL A N 1
ATOM 2122 C CA . VAL A 1 274 ? -7.974 1.024 -4.321 1.00 96.94 274 VAL A CA 1
ATOM 2123 C C . VAL A 1 274 ? -6.956 -0.021 -4.793 1.00 96.94 274 VAL A C 1
ATOM 2125 O O . VAL A 1 274 ? -5.985 0.331 -5.462 1.00 96.94 274 VAL A O 1
ATOM 2128 N N . GLY A 1 275 ? -7.184 -1.304 -4.497 1.00 96.75 275 GLY A N 1
ATOM 2129 C CA . GLY A 1 275 ? -6.397 -2.403 -5.056 1.00 96.75 275 GLY A CA 1
ATOM 2130 C C . GLY A 1 275 ? -6.448 -2.424 -6.586 1.00 96.75 275 GLY A C 1
ATOM 2131 O O . GLY A 1 275 ? -5.402 -2.483 -7.229 1.00 96.75 275 GLY A O 1
ATOM 2132 N N . ASP A 1 276 ? -7.641 -2.298 -7.171 1.00 95.94 276 ASP A N 1
ATOM 2133 C CA . ASP A 1 276 ? -7.824 -2.197 -8.626 1.00 95.94 276 ASP A CA 1
ATOM 2134 C C . ASP A 1 276 ? -7.112 -0.969 -9.216 1.00 95.94 276 ASP A C 1
ATOM 2136 O O . ASP A 1 276 ? -6.479 -1.062 -10.268 1.00 95.94 276 ASP A O 1
ATOM 2140 N N . ALA A 1 277 ? -7.143 0.171 -8.517 1.00 95.94 277 ALA A N 1
ATOM 2141 C CA . ALA A 1 277 ? -6.417 1.370 -8.930 1.00 95.94 277 ALA A CA 1
ATOM 2142 C C . ALA A 1 277 ? -4.890 1.159 -8.931 1.00 95.94 277 ALA A C 1
ATOM 2144 O O . ALA A 1 277 ? -4.219 1.566 -9.875 1.00 95.94 277 ALA A O 1
ATOM 2145 N N . LEU A 1 278 ? -4.330 0.482 -7.921 1.00 96.31 278 LEU A N 1
ATOM 2146 C CA . LEU A 1 278 ? -2.903 0.127 -7.893 1.00 96.31 278 LEU A CA 1
ATOM 2147 C C . LEU A 1 278 ? -2.507 -0.798 -9.043 1.00 96.31 278 LEU A C 1
ATOM 2149 O O . LEU A 1 278 ? -1.439 -0.625 -9.631 1.00 96.31 278 LEU A O 1
ATOM 2153 N N . TRP A 1 279 ? -3.360 -1.768 -9.373 1.00 96.31 279 TRP A N 1
ATOM 2154 C CA . TRP A 1 279 ? -3.148 -2.626 -10.535 1.00 96.31 279 TRP A CA 1
ATOM 2155 C C . TRP A 1 279 ? -3.146 -1.824 -11.838 1.00 96.31 279 TRP A C 1
ATOM 2157 O O . TRP A 1 279 ? -2.261 -2.012 -12.672 1.00 96.31 279 TRP A O 1
ATOM 2167 N N . ALA A 1 280 ? -4.087 -0.890 -11.993 1.00 95.44 280 ALA A N 1
ATOM 2168 C CA . ALA A 1 280 ? -4.153 -0.023 -13.164 1.00 95.44 280 ALA A CA 1
ATOM 2169 C C . ALA A 1 280 ? -2.889 0.844 -13.326 1.00 95.44 280 ALA A C 1
ATOM 2171 O O . ALA A 1 280 ? -2.391 0.981 -14.442 1.00 95.44 280 ALA A O 1
ATOM 2172 N N . GLU A 1 281 ? -2.325 1.374 -12.234 1.00 95.50 281 GLU A N 1
ATOM 2173 C CA . GLU A 1 281 ? -1.045 2.103 -12.274 1.00 95.50 281 GLU A CA 1
ATOM 2174 C C . GLU A 1 281 ? 0.116 1.193 -12.713 1.00 95.50 281 GLU A C 1
ATOM 2176 O O . GLU A 1 281 ? 0.932 1.582 -13.552 1.00 95.50 281 GLU A O 1
ATOM 2181 N N . ALA A 1 282 ? 0.175 -0.041 -12.196 1.00 95.06 282 ALA A N 1
ATOM 2182 C CA . ALA A 1 282 ? 1.210 -1.006 -12.570 1.00 95.06 282 ALA A CA 1
ATOM 2183 C C . ALA A 1 282 ? 1.128 -1.379 -14.059 1.00 95.06 282 ALA A C 1
ATOM 2185 O O . ALA A 1 282 ? 2.148 -1.423 -14.749 1.00 95.06 282 ALA A O 1
ATOM 2186 N N . GLU A 1 283 ? -0.083 -1.610 -14.562 1.00 94.56 283 GLU A N 1
ATOM 2187 C CA . GLU A 1 283 ? -0.331 -1.930 -15.967 1.00 94.56 283 GLU A CA 1
ATOM 2188 C C . GLU A 1 283 ? -0.036 -0.738 -16.883 1.00 94.56 283 GLU A C 1
ATOM 2190 O O . GLU A 1 283 ? 0.597 -0.904 -17.926 1.00 94.56 283 GLU A O 1
ATOM 2195 N N . GLY A 1 284 ? -0.398 0.479 -16.467 1.00 92.75 284 GLY A N 1
ATOM 2196 C CA . GLY A 1 284 ? -0.048 1.706 -17.179 1.00 92.75 284 GLY A CA 1
ATOM 2197 C C . GLY A 1 284 ? 1.466 1.898 -17.295 1.00 92.75 284 GLY A C 1
ATOM 2198 O O . GLY A 1 284 ? 1.975 2.196 -18.377 1.00 92.75 284 GLY A O 1
ATOM 2199 N N . ALA A 1 285 ? 2.208 1.656 -16.211 1.00 91.88 285 ALA A N 1
ATOM 2200 C CA . ALA A 1 285 ? 3.668 1.698 -16.217 1.00 91.88 285 ALA A CA 1
ATOM 2201 C C . ALA A 1 285 ? 4.280 0.610 -17.119 1.00 91.88 285 ALA A C 1
ATOM 2203 O O . ALA A 1 285 ? 5.209 0.893 -17.879 1.00 91.88 285 ALA A O 1
ATOM 2204 N N . ARG A 1 286 ? 3.744 -0.617 -17.087 1.00 92.12 286 ARG A N 1
ATOM 2205 C CA . ARG A 1 286 ? 4.168 -1.716 -17.967 1.00 92.12 286 ARG A CA 1
ATOM 2206 C C . ARG A 1 286 ? 3.952 -1.369 -19.442 1.00 92.12 286 ARG A C 1
ATOM 2208 O O . ARG A 1 286 ? 4.879 -1.501 -20.237 1.00 92.12 286 ARG A O 1
ATOM 2215 N N . ALA A 1 287 ? 2.759 -0.893 -19.796 1.00 91.19 287 ALA A N 1
ATOM 2216 C CA . ALA A 1 287 ? 2.412 -0.502 -21.160 1.00 91.19 287 ALA A CA 1
ATOM 2217 C C . ALA A 1 287 ? 3.272 0.670 -21.660 1.00 91.19 287 ALA A C 1
ATOM 2219 O O . ALA A 1 287 ? 3.702 0.678 -22.812 1.00 91.19 287 ALA A O 1
ATOM 2220 N N . HIS A 1 288 ? 3.580 1.636 -20.788 1.00 90.00 288 HIS A N 1
ATOM 2221 C CA . HIS A 1 288 ? 4.480 2.740 -21.117 1.00 90.00 288 HIS A CA 1
ATOM 2222 C C . HIS A 1 288 ? 5.896 2.253 -21.456 1.00 90.00 288 HIS A C 1
ATOM 2224 O O . HIS A 1 288 ? 6.486 2.707 -22.436 1.00 90.00 288 HIS A O 1
ATOM 2230 N N . LEU A 1 289 ? 6.437 1.312 -20.678 1.00 88.44 289 LEU A N 1
ATOM 2231 C CA . LEU A 1 289 ? 7.751 0.718 -20.944 1.00 88.44 289 LEU A CA 1
ATOM 2232 C C . LEU A 1 289 ? 7.776 -0.093 -22.233 1.00 88.44 289 LEU A C 1
ATOM 2234 O O . LEU A 1 289 ? 8.716 0.032 -23.015 1.00 88.44 289 LEU A O 1
ATOM 2238 N N . GLU A 1 290 ? 6.723 -0.866 -22.478 1.00 87.94 290 GLU A N 1
ATOM 2239 C CA . GLU A 1 290 ? 6.577 -1.638 -23.705 1.00 87.94 290 GLU A CA 1
ATOM 2240 C C . GLU A 1 290 ? 6.534 -0.720 -24.936 1.00 87.94 290 GLU A C 1
ATOM 2242 O O . GLU A 1 290 ? 7.239 -0.969 -25.916 1.00 87.94 290 GLU A O 1
ATOM 2247 N N . ALA A 1 291 ? 5.802 0.397 -24.855 1.00 87.69 291 ALA A N 1
ATOM 2248 C CA . ALA A 1 291 ? 5.787 1.429 -25.891 1.00 87.69 291 ALA A CA 1
ATOM 2249 C C . ALA A 1 291 ? 7.153 2.119 -26.069 1.00 87.69 291 ALA A C 1
ATOM 2251 O O . ALA A 1 291 ? 7.509 2.505 -27.181 1.00 87.69 291 ALA A O 1
ATOM 2252 N N . ALA A 1 292 ? 7.941 2.240 -24.997 1.00 86.44 292 ALA A N 1
ATOM 2253 C CA . ALA A 1 292 ? 9.318 2.733 -25.035 1.00 86.44 292 ALA A CA 1
ATOM 2254 C C . ALA A 1 292 ? 10.342 1.676 -25.509 1.00 86.44 292 ALA A C 1
ATOM 2256 O O . ALA A 1 292 ? 11.532 1.979 -25.604 1.00 86.44 292 ALA A O 1
ATOM 2257 N N . GLY A 1 293 ? 9.900 0.451 -25.818 1.00 83.12 293 GLY A N 1
ATOM 2258 C CA . GLY A 1 293 ? 10.736 -0.636 -26.328 1.00 83.12 293 GLY A CA 1
ATOM 2259 C C . GLY A 1 293 ? 11.389 -1.521 -25.259 1.00 83.12 293 GLY A C 1
ATOM 2260 O O . GLY A 1 293 ? 12.120 -2.443 -25.622 1.00 83.12 293 GLY A O 1
ATOM 2261 N N . ASP A 1 294 ? 11.125 -1.302 -23.965 1.00 82.62 294 ASP A N 1
ATOM 2262 C CA . ASP A 1 294 ? 11.539 -2.227 -22.902 1.00 82.62 294 ASP A CA 1
ATOM 2263 C C . ASP A 1 294 ? 10.490 -3.333 -22.768 1.00 82.62 294 ASP A C 1
ATOM 2265 O O . ASP A 1 294 ? 9.380 -3.112 -22.284 1.00 82.62 294 ASP A O 1
ATOM 2269 N N . ARG A 1 295 ? 10.836 -4.543 -23.214 1.00 77.12 295 ARG A N 1
ATOM 2270 C CA . ARG A 1 295 ? 9.985 -5.722 -23.031 1.00 77.12 295 ARG A CA 1
ATOM 2271 C C . ARG A 1 295 ? 10.356 -6.406 -21.713 1.00 77.12 295 ARG A C 1
ATOM 2273 O O . ARG A 1 295 ? 11.463 -6.933 -21.608 1.00 77.12 295 ARG A O 1
ATOM 2280 N N . PRO A 1 296 ? 9.462 -6.419 -20.708 1.00 69.38 296 PRO A N 1
ATOM 2281 C CA . PRO A 1 296 ? 9.765 -7.019 -19.411 1.00 69.38 296 PRO A CA 1
ATOM 2282 C C . PRO A 1 296 ? 9.824 -8.552 -19.465 1.00 69.38 296 PRO A C 1
ATOM 2284 O O . PRO A 1 296 ? 10.521 -9.162 -18.658 1.00 69.38 296 PRO A O 1
ATOM 2287 N N . LEU A 1 297 ? 9.123 -9.175 -20.418 1.00 68.44 297 LEU A N 1
ATOM 2288 C CA . LEU A 1 297 ? 9.268 -10.597 -20.715 1.00 68.44 297 LEU A CA 1
ATOM 2289 C C . LEU A 1 297 ? 10.387 -10.795 -21.745 1.00 68.44 297 LEU A C 1
ATOM 2291 O O . LEU A 1 297 ? 10.427 -10.058 -22.738 1.00 68.44 297 LEU A O 1
ATOM 2295 N N . PRO A 1 298 ? 11.275 -11.787 -21.554 1.00 67.50 298 PRO A N 1
ATOM 2296 C CA . PRO A 1 298 ? 12.266 -12.108 -22.564 1.00 67.50 298 PRO A CA 1
ATOM 2297 C C . PRO A 1 298 ? 11.554 -12.515 -23.865 1.00 67.50 298 PRO A C 1
ATOM 2299 O O . PRO A 1 298 ? 10.529 -13.197 -23.813 1.00 67.50 298 PRO A O 1
ATOM 2302 N N . PRO A 1 299 ? 12.081 -12.134 -25.042 1.00 60.44 299 PRO A N 1
ATOM 2303 C CA . PRO A 1 299 ? 11.474 -12.477 -26.332 1.00 60.44 299 PRO A CA 1
ATOM 2304 C C . PRO A 1 299 ? 11.355 -13.994 -26.561 1.00 60.44 299 PRO A C 1
ATOM 2306 O O . PRO A 1 299 ? 10.534 -14.431 -27.360 1.00 60.44 299 PRO A O 1
ATOM 2309 N N . GLU A 1 300 ? 12.133 -14.790 -25.827 1.00 63.34 300 GLU A N 1
ATOM 2310 C CA . GLU A 1 300 ? 12.141 -16.255 -25.850 1.00 63.34 300 GLU A CA 1
ATOM 2311 C C . GLU A 1 300 ? 11.151 -16.899 -24.863 1.00 63.34 300 GLU A C 1
ATOM 2313 O O . GLU A 1 300 ? 11.184 -18.117 -24.698 1.00 63.34 300 GLU A O 1
ATOM 2318 N N . ALA A 1 301 ? 10.274 -16.124 -24.205 1.00 70.50 301 ALA A N 1
ATOM 2319 C CA . ALA A 1 301 ? 9.226 -16.622 -23.304 1.00 70.50 301 ALA A CA 1
ATOM 2320 C C . ALA A 1 301 ? 8.135 -17.403 -24.068 1.00 70.50 301 ALA A C 1
ATOM 2322 O O . ALA A 1 301 ? 6.970 -17.020 -24.132 1.00 70.50 301 ALA A O 1
ATOM 2323 N N . THR A 1 302 ? 8.538 -18.509 -24.674 1.00 76.62 302 THR A N 1
ATOM 2324 C CA . THR A 1 302 ? 7.706 -19.495 -25.348 1.00 76.62 302 THR A CA 1
ATOM 2325 C C . THR A 1 302 ? 7.765 -20.786 -24.549 1.00 76.62 302 THR A C 1
ATOM 2327 O O . THR A 1 302 ? 8.715 -21.022 -23.797 1.00 76.62 302 THR A O 1
ATOM 2330 N N . LEU A 1 303 ? 6.731 -21.619 -24.669 1.00 78.62 303 LEU A N 1
ATOM 2331 C CA . LEU A 1 303 ? 6.768 -22.946 -24.066 1.00 78.62 303 LEU A CA 1
ATOM 2332 C C . LEU A 1 303 ? 8.006 -23.677 -24.618 1.00 78.62 303 LEU A C 1
ATOM 2334 O O . LEU A 1 303 ? 8.124 -23.789 -25.843 1.00 78.62 303 LEU A O 1
ATOM 2338 N N . PRO A 1 304 ? 8.935 -24.148 -23.764 1.00 82.62 304 PRO A N 1
ATOM 2339 C CA . PRO A 1 304 ? 10.104 -24.860 -24.251 1.00 82.62 304 PRO A CA 1
ATOM 2340 C C . PRO A 1 304 ? 9.652 -26.093 -25.032 1.00 82.62 304 PRO A C 1
ATOM 2342 O O . PRO A 1 304 ? 8.645 -26.723 -24.696 1.00 82.62 304 PRO A O 1
ATOM 2345 N N . SER A 1 305 ? 10.399 -26.439 -26.083 1.00 81.94 305 SER A N 1
ATOM 2346 C CA . SER A 1 305 ? 10.103 -27.648 -26.852 1.00 81.94 305 SER A CA 1
ATOM 2347 C C . SER A 1 305 ? 10.100 -28.863 -25.917 1.00 81.94 305 SER A C 1
ATOM 2349 O O . SER A 1 305 ? 11.001 -28.978 -25.078 1.00 81.94 305 SER A O 1
ATOM 2351 N N . PRO A 1 306 ? 9.106 -29.764 -26.026 1.00 86.19 306 PRO A N 1
ATOM 2352 C CA . PRO A 1 306 ? 9.079 -30.957 -25.198 1.00 86.19 306 PRO A CA 1
ATOM 2353 C C . PRO A 1 306 ? 10.320 -31.817 -25.483 1.00 86.19 306 PRO A C 1
ATOM 2355 O O . PRO A 1 306 ? 10.877 -31.760 -26.585 1.00 86.19 306 PRO A O 1
ATOM 2358 N N . PRO A 1 307 ? 10.762 -32.642 -24.520 1.00 88.62 307 PRO A N 1
ATOM 2359 C CA . PRO A 1 307 ? 11.831 -33.599 -24.772 1.00 88.62 307 PRO A CA 1
ATOM 2360 C C . PRO A 1 307 ? 11.457 -34.513 -25.947 1.00 88.62 307 PRO A C 1
ATOM 2362 O O . PRO A 1 307 ? 10.294 -34.883 -26.114 1.00 88.62 307 PRO A O 1
ATOM 2365 N N . ALA A 1 308 ? 12.439 -34.889 -26.768 1.00 85.25 308 ALA A N 1
ATOM 2366 C CA . ALA A 1 308 ? 12.201 -35.756 -27.916 1.00 85.25 308 ALA A CA 1
ATOM 2367 C C . ALA A 1 308 ? 11.711 -37.141 -27.451 1.00 85.25 308 ALA A C 1
ATOM 2369 O O . ALA A 1 308 ? 12.443 -37.888 -26.799 1.00 85.25 308 ALA A O 1
ATOM 2370 N N . VAL A 1 309 ? 10.471 -37.496 -27.798 1.00 85.38 309 VAL A N 1
ATOM 2371 C CA . VAL A 1 309 ? 9.871 -38.808 -27.513 1.00 85.38 309 VAL A CA 1
ATOM 2372 C C . VAL A 1 309 ? 9.569 -39.513 -28.830 1.00 85.38 309 VAL A C 1
ATOM 2374 O O . VAL A 1 309 ? 9.018 -38.920 -29.754 1.00 85.38 309 VAL A O 1
ATOM 2377 N N . ALA A 1 310 ? 9.919 -40.800 -28.919 1.00 85.12 310 ALA A N 1
ATOM 2378 C CA . ALA A 1 310 ? 9.575 -41.620 -30.076 1.00 85.12 310 ALA A CA 1
ATOM 2379 C C . ALA A 1 310 ? 8.041 -41.673 -30.257 1.00 85.12 310 ALA A C 1
ATOM 2381 O O . ALA A 1 310 ? 7.344 -41.950 -29.274 1.00 85.12 310 ALA A O 1
ATOM 2382 N N . PRO A 1 311 ? 7.504 -41.498 -31.480 1.00 79.69 311 PRO A N 1
ATOM 2383 C CA . PRO A 1 311 ? 6.060 -41.405 -31.722 1.00 79.69 311 PRO A CA 1
ATOM 2384 C C . PRO A 1 311 ? 5.260 -42.571 -31.127 1.00 79.69 311 PRO A C 1
ATOM 2386 O O . PRO A 1 311 ? 4.235 -42.355 -30.493 1.00 79.69 311 PRO A O 1
ATOM 2389 N N . ALA A 1 312 ? 5.787 -43.797 -31.214 1.00 75.38 312 ALA A N 1
ATOM 2390 C CA . ALA A 1 312 ? 5.150 -44.993 -30.658 1.00 75.38 312 ALA A CA 1
ATOM 2391 C C . ALA A 1 312 ? 4.981 -44.953 -29.125 1.00 75.38 312 ALA A C 1
ATOM 2393 O O . ALA A 1 312 ? 3.987 -45.446 -28.597 1.00 75.38 312 ALA A O 1
ATOM 2394 N N . LYS A 1 313 ? 5.931 -44.345 -28.397 1.00 79.75 313 LYS A N 1
ATOM 2395 C CA . LYS A 1 313 ? 5.836 -44.181 -26.936 1.00 79.75 313 LYS A CA 1
ATOM 2396 C C . LYS A 1 313 ? 4.809 -43.116 -26.556 1.00 79.75 313 LYS A C 1
ATOM 2398 O O . LYS A 1 313 ? 4.148 -43.267 -25.535 1.00 79.75 313 LYS A O 1
ATOM 2403 N N . LEU A 1 314 ? 4.675 -42.070 -27.374 1.00 82.19 314 LEU A N 1
ATOM 2404 C CA . LEU A 1 314 ? 3.655 -41.042 -27.191 1.00 82.19 314 LEU A CA 1
ATOM 2405 C C . LEU A 1 314 ? 2.257 -41.628 -27.435 1.00 82.19 314 LEU A C 1
ATOM 2407 O O . LEU A 1 314 ? 1.396 -41.495 -26.575 1.00 82.19 314 LEU A O 1
ATOM 2411 N N . SER A 1 315 ? 2.055 -42.341 -28.547 1.00 81.25 315 SER A N 1
ATOM 2412 C CA . SER A 1 315 ? 0.778 -42.987 -28.878 1.00 81.25 315 SER A CA 1
ATOM 2413 C C . SER A 1 315 ? 0.338 -43.980 -27.802 1.00 81.25 315 SER A C 1
ATOM 2415 O O . SER A 1 315 ? -0.773 -43.867 -27.296 1.00 81.25 315 SER A O 1
ATOM 2417 N N . GLY A 1 316 ? 1.232 -44.870 -27.354 1.00 86.50 316 GLY A N 1
ATOM 2418 C CA . GLY A 1 316 ? 0.909 -45.820 -26.284 1.00 86.50 316 GLY A CA 1
ATOM 2419 C C . GLY A 1 316 ? 0.675 -45.175 -24.910 1.00 86.50 316 GLY A C 1
ATOM 2420 O O . GLY A 1 316 ? 0.031 -45.775 -24.053 1.00 86.50 316 GLY A O 1
ATOM 2421 N N . TYR A 1 317 ? 1.187 -43.964 -24.664 1.00 82.94 317 TYR A N 1
ATOM 2422 C CA . TYR A 1 317 ? 0.881 -43.196 -23.451 1.00 82.94 317 TYR A CA 1
ATOM 2423 C C . TYR A 1 317 ? -0.467 -42.472 -23.562 1.00 82.94 317 TYR A C 1
ATOM 2425 O O . TYR A 1 317 ? -1.236 -42.468 -22.606 1.00 82.94 317 TYR A O 1
ATOM 2433 N N . LEU A 1 318 ? -0.784 -41.913 -24.733 1.00 86.50 318 LEU A N 1
ATOM 2434 C CA . LEU A 1 318 ? -2.072 -41.269 -24.997 1.00 86.50 318 LEU A CA 1
ATOM 2435 C C . LEU A 1 318 ? -3.231 -42.276 -24.968 1.00 86.50 318 LEU A C 1
ATOM 2437 O O . LEU A 1 318 ? -4.266 -41.976 -24.383 1.00 86.50 318 LEU A O 1
ATOM 2441 N N . GLU A 1 319 ? -3.041 -43.489 -25.495 1.00 86.25 319 GLU A N 1
ATOM 2442 C CA . GLU A 1 319 ? -4.022 -44.583 -25.386 1.00 86.25 319 GLU A CA 1
ATOM 2443 C C . GLU A 1 319 ? -4.299 -44.978 -23.927 1.00 86.25 319 GLU A C 1
ATOM 2445 O O . GLU A 1 319 ? -5.435 -45.274 -23.576 1.00 86.25 319 GLU A O 1
ATOM 2450 N N . LYS A 1 320 ? -3.288 -44.918 -23.048 1.00 83.38 320 LYS A N 1
ATOM 2451 C CA . LYS A 1 320 ? -3.456 -45.166 -21.604 1.00 83.38 320 LYS A CA 1
ATOM 2452 C C . LYS A 1 320 ? -4.164 -44.036 -20.856 1.00 83.38 320 LYS A C 1
ATOM 2454 O O . LYS A 1 320 ? -4.673 -44.281 -19.770 1.00 83.38 320 LYS A O 1
ATOM 2459 N N . LEU A 1 321 ? -4.147 -42.811 -21.384 1.00 80.94 321 LEU A N 1
ATOM 2460 C CA . LEU A 1 321 ? -4.831 -41.655 -20.792 1.00 80.94 321 LEU A CA 1
ATOM 2461 C C . LEU A 1 321 ? -6.289 -41.523 -21.257 1.00 80.94 321 LEU A C 1
ATOM 2463 O O . LEU A 1 321 ? -7.067 -40.839 -20.599 1.00 80.94 321 LEU A O 1
ATOM 2467 N N . GLY A 1 322 ? -6.637 -42.134 -22.392 1.00 65.69 322 GLY A N 1
ATOM 2468 C CA . GLY A 1 322 ? -7.976 -42.121 -22.988 1.00 65.69 322 GLY A CA 1
ATOM 2469 C C . GLY A 1 322 ? -8.772 -43.418 -22.810 1.00 65.69 322 GLY A C 1
ATOM 2470 O O . GLY A 1 322 ? -9.680 -43.655 -23.606 1.00 65.69 322 GLY A O 1
ATOM 2471 N N . GLY A 1 323 ? -8.417 -44.252 -21.826 1.00 50.38 323 GLY A N 1
ATOM 2472 C CA . GLY A 1 323 ? -9.111 -45.495 -21.465 1.00 50.38 323 GLY A CA 1
ATOM 2473 C C . GLY A 1 323 ? -9.817 -45.408 -20.121 1.00 50.38 323 GLY A C 1
ATOM 2474 O O . GLY A 1 323 ? -9.259 -44.753 -19.212 1.00 50.38 323 GLY A O 1
#